Protein AF-A0A6L7A3P8-F1 (afdb_monomer)

Structure (mmCIF, N/CA/C/O backbone):
data_AF-A0A6L7A3P8-F1
#
_entry.id   AF-A0A6L7A3P8-F1
#
loop_
_atom_site.group_PDB
_atom_site.id
_atom_site.type_symbol
_atom_site.label_atom_id
_atom_site.label_alt_id
_atom_site.label_comp_id
_atom_site.label_asym_id
_atom_site.label_entity_id
_atom_site.label_seq_id
_atom_site.pdbx_PDB_ins_code
_atom_site.Cartn_x
_atom_site.Cartn_y
_atom_site.Cartn_z
_atom_site.occupancy
_atom_site.B_iso_or_equiv
_atom_site.auth_seq_id
_atom_site.auth_comp_id
_atom_site.auth_asym_id
_atom_site.auth_atom_id
_atom_site.pdbx_PDB_model_num
ATOM 1 N N . SER A 1 1 ? 17.657 10.420 -9.459 1.00 90.69 1 SER A N 1
ATOM 2 C CA . SER A 1 1 ? 16.230 10.561 -9.821 1.00 90.69 1 SER A CA 1
ATOM 3 C C . SER A 1 1 ? 15.979 9.907 -11.183 1.00 90.69 1 SER A C 1
ATOM 5 O O . SER A 1 1 ? 16.959 9.572 -11.846 1.00 90.69 1 SER A O 1
ATOM 7 N N . PRO A 1 2 ? 14.722 9.709 -11.629 1.00 91.25 2 PRO A N 1
ATOM 8 C CA . PRO A 1 2 ? 14.440 9.218 -12.983 1.00 91.25 2 PRO A CA 1
ATOM 9 C C . PRO A 1 2 ? 15.037 10.108 -14.086 1.00 91.25 2 PRO A C 1
ATOM 11 O O . PRO A 1 2 ? 15.569 9.591 -15.064 1.00 91.25 2 PRO A O 1
ATOM 14 N N . GLN A 1 3 ? 15.025 11.434 -13.891 1.00 92.50 3 GLN A N 1
ATOM 15 C CA . GLN A 1 3 ? 15.630 12.400 -14.816 1.00 92.50 3 GLN A CA 1
ATOM 16 C C . GLN A 1 3 ? 17.151 12.245 -14.903 1.00 92.50 3 GLN A C 1
ATOM 18 O O . GLN A 1 3 ? 17.694 12.280 -16.001 1.00 92.50 3 GLN A O 1
ATOM 23 N N . ASP A 1 4 ? 17.835 12.005 -13.778 1.00 92.56 4 ASP A N 1
ATOM 24 C CA . ASP A 1 4 ? 19.291 11.796 -13.788 1.00 92.56 4 ASP A CA 1
ATOM 25 C C . ASP A 1 4 ? 19.669 10.522 -14.551 1.00 92.56 4 ASP A C 1
ATOM 27 O O . ASP A 1 4 ? 20.646 10.522 -15.298 1.00 92.56 4 ASP A O 1
ATOM 31 N N . ILE A 1 5 ? 18.887 9.443 -14.392 1.00 93.81 5 ILE A N 1
ATOM 32 C CA . ILE A 1 5 ? 19.102 8.201 -15.147 1.00 93.81 5 ILE A CA 1
ATOM 33 C C . ILE A 1 5 ? 18.900 8.465 -16.634 1.00 93.81 5 ILE A C 1
ATOM 35 O O . ILE A 1 5 ? 19.762 8.086 -17.422 1.00 93.81 5 ILE A O 1
ATOM 39 N N . ALA A 1 6 ? 17.813 9.138 -17.020 1.00 94.06 6 ALA A N 1
ATOM 40 C CA . ALA A 1 6 ? 17.544 9.479 -18.414 1.00 94.06 6 ALA A CA 1
ATOM 41 C C . ALA A 1 6 ? 18.669 10.331 -19.023 1.00 94.06 6 ALA A C 1
ATOM 43 O O . ALA A 1 6 ? 19.274 9.921 -20.009 1.00 94.06 6 ALA A O 1
ATOM 44 N N . ALA A 1 7 ? 19.037 11.443 -18.381 1.00 93.44 7 ALA A N 1
ATOM 45 C CA . ALA A 1 7 ? 20.090 12.338 -18.857 1.00 93.44 7 ALA A CA 1
ATOM 46 C C . ALA A 1 7 ? 21.456 11.637 -18.967 1.00 93.44 7 ALA A C 1
ATOM 48 O O . ALA A 1 7 ? 22.136 11.752 -19.988 1.00 93.44 7 ALA A O 1
ATOM 49 N N . THR A 1 8 ? 21.843 10.860 -17.947 1.00 93.56 8 THR A N 1
ATOM 50 C CA . THR A 1 8 ? 23.084 10.064 -17.981 1.00 93.56 8 THR A CA 1
ATOM 51 C C . THR A 1 8 ? 23.045 9.049 -19.117 1.00 93.56 8 THR A C 1
ATOM 53 O O . THR A 1 8 ? 24.045 8.847 -19.809 1.00 93.56 8 THR A O 1
ATOM 56 N N . SER A 1 9 ? 21.884 8.425 -19.329 1.00 93.88 9 SER A N 1
ATOM 57 C CA . SER A 1 9 ? 21.732 7.404 -20.356 1.00 93.88 9 SER A CA 1
ATOM 58 C C . SER A 1 9 ? 21.863 7.986 -21.756 1.00 93.88 9 SER A C 1
ATOM 60 O O . SER A 1 9 ? 22.586 7.451 -22.594 1.00 93.88 9 SER A O 1
ATOM 62 N N . GLU A 1 10 ? 21.222 9.127 -21.985 1.00 94.12 10 GLU A N 1
ATOM 63 C CA . GLU A 1 10 ? 21.255 9.836 -23.259 1.00 94.12 10 GLU A CA 1
ATOM 64 C C . GLU A 1 10 ? 22.653 10.366 -23.582 1.00 94.12 10 GLU A C 1
ATOM 66 O O . GLU A 1 10 ? 23.122 10.236 -24.714 1.00 94.12 10 GLU A O 1
ATOM 71 N N . GLN A 1 11 ? 23.367 10.890 -22.582 1.00 93.38 11 GLN A N 1
ATOM 72 C CA . GLN A 1 11 ? 24.754 11.328 -22.735 1.00 93.38 11 GLN A CA 1
ATOM 73 C C . GLN A 1 11 ? 25.696 10.157 -23.063 1.00 93.38 11 GLN A C 1
ATOM 75 O O . GLN A 1 11 ? 26.607 10.287 -23.892 1.00 93.38 11 GLN A O 1
ATOM 80 N N . PHE A 1 12 ? 25.486 8.998 -22.437 1.00 93.38 12 PHE A N 1
ATOM 81 C CA . PHE A 1 12 ? 26.268 7.802 -22.734 1.00 93.38 12 PHE A CA 1
ATOM 82 C C . PHE A 1 12 ? 26.004 7.301 -24.157 1.00 93.38 12 PHE A C 1
ATOM 84 O O . PHE A 1 12 ? 26.954 6.998 -24.885 1.00 93.38 12 PHE A O 1
ATOM 91 N N . ILE A 1 13 ? 24.737 7.274 -24.587 1.00 94.00 13 ILE A N 1
ATOM 92 C CA . ILE A 1 13 ? 24.380 6.866 -25.949 1.00 94.00 13 ILE A CA 1
ATOM 93 C C . ILE A 1 13 ? 24.984 7.824 -26.983 1.00 94.00 13 ILE A C 1
ATOM 95 O O . ILE A 1 13 ? 25.559 7.374 -27.979 1.00 94.00 13 ILE A O 1
ATOM 99 N N . ALA A 1 14 ? 24.937 9.130 -26.714 1.00 93.69 14 ALA A N 1
ATOM 100 C CA . ALA A 1 14 ? 25.533 10.146 -27.573 1.00 93.69 14 ALA A CA 1
ATOM 101 C C . ALA A 1 14 ? 27.045 9.981 -27.736 1.00 93.69 14 ALA A C 1
ATOM 103 O O . ALA A 1 14 ? 27.548 10.061 -28.856 1.00 93.69 14 ALA A O 1
ATOM 104 N N . SER A 1 15 ? 27.768 9.716 -26.648 1.00 93.19 15 SER A N 1
ATOM 105 C CA . SER A 1 15 ? 29.229 9.573 -26.695 1.00 93.19 15 SER A CA 1
ATOM 106 C C . SER A 1 15 ? 29.698 8.228 -27.259 1.00 93.19 15 SER A C 1
ATOM 108 O O . SER A 1 15 ? 30.703 8.186 -27.963 1.00 93.19 15 SER A O 1
ATOM 110 N N . THR A 1 16 ? 28.971 7.138 -26.998 1.00 93.25 16 THR A N 1
ATOM 111 C CA . THR A 1 16 ? 29.392 5.781 -27.388 1.00 93.25 16 THR A CA 1
ATOM 112 C C . THR A 1 16 ? 28.938 5.421 -28.801 1.00 93.25 16 THR A C 1
ATOM 114 O O . THR A 1 16 ? 29.735 4.958 -29.617 1.00 93.25 16 THR A O 1
ATOM 117 N N . PHE A 1 17 ? 27.666 5.670 -29.123 1.00 92.88 17 PHE A N 1
ATOM 118 C CA . PHE A 1 17 ? 27.059 5.263 -30.397 1.00 92.88 17 PHE A CA 1
ATOM 119 C C . PHE A 1 17 ? 26.978 6.400 -31.418 1.00 92.88 17 PHE A C 1
ATOM 121 O O . PHE A 1 17 ? 26.509 6.177 -32.533 1.00 92.88 17 PHE A O 1
ATOM 128 N N . HIS A 1 18 ? 27.432 7.610 -31.061 1.00 92.75 18 HIS A N 1
ATOM 129 C CA . HIS A 1 18 ? 27.307 8.806 -31.904 1.00 92.75 18 HIS A CA 1
ATOM 130 C C . HIS A 1 18 ? 25.848 9.009 -32.358 1.00 92.75 18 HIS A C 1
ATOM 132 O O . HIS A 1 18 ? 25.556 9.276 -33.529 1.00 92.75 18 HIS A O 1
ATOM 138 N N . ALA A 1 19 ? 24.924 8.804 -31.416 1.00 93.81 19 ALA A N 1
ATOM 139 C CA . ALA A 1 19 ? 23.489 8.759 -31.647 1.00 93.81 19 ALA A CA 1
ATOM 140 C C . ALA A 1 19 ? 22.759 9.737 -30.731 1.00 93.81 19 ALA A C 1
ATOM 142 O O . ALA A 1 19 ? 23.094 9.887 -29.559 1.00 93.81 19 ALA A O 1
ATOM 143 N N . ARG A 1 20 ? 21.719 10.383 -31.250 1.00 94.38 20 ARG A N 1
ATOM 144 C CA . ARG A 1 20 ? 20.784 11.120 -30.399 1.00 94.38 20 ARG A CA 1
ATOM 145 C C . ARG A 1 20 ? 19.842 10.119 -29.761 1.00 94.38 20 ARG A C 1
ATOM 147 O O . ARG A 1 20 ? 19.506 9.112 -30.379 1.00 94.38 20 ARG A O 1
ATOM 154 N N . SER A 1 21 ? 19.436 10.372 -28.529 1.00 94.88 21 SER A N 1
ATOM 155 C CA . SER A 1 21 ? 18.490 9.486 -27.872 1.00 94.88 21 SER A CA 1
ATOM 156 C C . SER A 1 21 ? 17.610 10.222 -26.893 1.00 94.88 21 SER A C 1
ATOM 158 O O . SER A 1 21 ? 17.949 11.322 -26.459 1.00 94.88 21 SER A O 1
ATOM 160 N N . GLN A 1 22 ? 16.484 9.593 -26.584 1.00 95.38 22 GLN A N 1
ATOM 161 C CA . GLN A 1 22 ? 15.503 10.114 -25.655 1.00 95.38 22 GLN A CA 1
ATOM 162 C C . GLN A 1 22 ? 14.846 8.975 -24.892 1.00 95.38 22 GLN A C 1
ATOM 164 O O . GLN A 1 22 ? 14.386 7.998 -25.491 1.00 95.38 22 GLN A O 1
ATOM 169 N N . VAL A 1 23 ? 14.806 9.101 -23.569 1.00 96.06 23 VAL A N 1
ATOM 170 C CA . VAL A 1 23 ? 14.143 8.141 -22.687 1.00 96.06 23 VAL A CA 1
ATOM 171 C C . VAL A 1 23 ? 12.697 8.566 -22.444 1.00 96.06 23 VAL A C 1
ATOM 173 O O . VAL A 1 23 ? 12.414 9.698 -22.039 1.00 96.06 23 VAL A O 1
ATOM 176 N N . LEU A 1 24 ? 11.782 7.624 -22.664 1.00 95.75 24 LEU A N 1
ATOM 177 C CA . LEU A 1 24 ? 10.353 7.762 -22.408 1.00 95.75 24 LEU A CA 1
ATOM 178 C C . LEU A 1 24 ? 9.971 6.879 -21.219 1.00 95.75 24 LEU A C 1
ATOM 180 O O . LEU A 1 24 ? 10.271 5.684 -21.220 1.00 95.75 24 LEU A O 1
ATOM 184 N N . LEU A 1 25 ? 9.277 7.442 -20.234 1.00 95.62 25 LEU A N 1
ATOM 185 C CA . LEU A 1 25 ? 8.693 6.685 -19.125 1.00 95.62 25 LEU A CA 1
ATOM 186 C C . LEU A 1 25 ? 7.166 6.806 -19.141 1.00 95.62 25 LEU A C 1
ATOM 188 O O . LEU A 1 25 ? 6.653 7.845 -19.557 1.00 95.62 25 LEU A O 1
ATOM 192 N N . PRO A 1 26 ? 6.430 5.777 -18.693 1.00 95.12 26 PRO A N 1
ATOM 193 C CA . PRO A 1 26 ? 4.987 5.874 -18.527 1.00 95.12 26 PRO A CA 1
ATOM 194 C C . PRO A 1 26 ? 4.632 6.845 -17.391 1.00 95.12 26 PRO A C 1
ATOM 196 O O . PRO A 1 26 ? 5.282 6.853 -16.343 1.00 95.12 26 PRO A O 1
ATOM 199 N N . ASP A 1 27 ? 3.586 7.642 -17.596 1.00 92.31 27 ASP A N 1
ATOM 200 C CA . ASP A 1 27 ? 2.903 8.375 -16.531 1.00 92.31 27 ASP A CA 1
ATOM 201 C C . ASP A 1 27 ? 1.982 7.449 -15.709 1.00 92.31 27 ASP A C 1
ATOM 203 O O . ASP A 1 27 ? 1.903 6.240 -15.947 1.00 92.31 27 ASP A O 1
ATOM 207 N N . ASP A 1 28 ? 1.248 8.019 -14.750 1.00 88.06 28 ASP A N 1
ATOM 208 C CA . ASP A 1 28 ? 0.312 7.273 -13.896 1.00 88.06 28 ASP A CA 1
ATOM 209 C C . ASP A 1 28 ? -0.825 6.584 -14.681 1.00 88.06 28 ASP A C 1
ATOM 211 O O . ASP A 1 28 ? -1.440 5.643 -14.182 1.00 88.06 28 ASP A O 1
ATOM 215 N N . ASN A 1 29 ? -1.098 7.020 -15.917 1.00 89.88 29 ASN A N 1
ATOM 216 C CA . ASN A 1 29 ? -2.092 6.425 -16.814 1.00 89.88 29 ASN A CA 1
ATOM 217 C C . ASN A 1 29 ? -1.468 5.448 -17.827 1.00 89.88 29 ASN A C 1
ATOM 219 O O . ASN A 1 29 ? -2.168 4.952 -18.711 1.00 89.88 29 ASN A O 1
ATOM 223 N N . GLY A 1 30 ? -0.163 5.179 -17.729 1.00 87.81 30 GLY A N 1
ATOM 224 C CA . GLY A 1 30 ? 0.566 4.310 -18.648 1.00 87.81 30 GLY A CA 1
ATOM 225 C C . GLY A 1 30 ? 0.918 4.959 -19.989 1.00 87.81 30 GLY A C 1
ATOM 226 O O . GLY A 1 30 ? 1.419 4.265 -20.875 1.00 87.81 30 GLY A O 1
ATOM 227 N N . LYS A 1 31 ? 0.681 6.267 -20.156 1.00 93.12 31 LYS A N 1
ATOM 228 C CA . LYS A 1 31 ? 1.042 6.997 -21.372 1.00 93.12 31 LYS A CA 1
ATOM 229 C C . LYS A 1 31 ? 2.508 7.403 -21.306 1.00 93.12 31 LYS A C 1
ATOM 231 O O . LYS A 1 31 ? 2.949 8.018 -20.339 1.00 93.12 31 LYS A O 1
ATOM 236 N N . LEU A 1 32 ? 3.257 7.095 -22.356 1.00 94.69 32 LEU A N 1
ATOM 237 C CA . LEU A 1 32 ? 4.673 7.442 -22.439 1.00 94.69 32 LEU A CA 1
ATOM 238 C C . LEU A 1 32 ? 4.887 8.956 -22.537 1.00 94.69 32 LEU A C 1
ATOM 240 O O . LEU A 1 32 ? 4.273 9.635 -23.361 1.00 94.69 32 LEU A O 1
ATOM 244 N N . GLN A 1 33 ? 5.793 9.466 -21.706 1.00 93.31 33 GLN A N 1
ATOM 245 C CA . GLN A 1 33 ? 6.212 10.860 -21.674 1.00 93.31 33 GLN A CA 1
ATOM 246 C C . GLN A 1 33 ? 7.741 10.954 -21.706 1.00 93.31 33 GLN A C 1
ATOM 248 O O . GLN A 1 33 ? 8.428 10.170 -21.040 1.00 93.31 33 GLN A O 1
ATOM 253 N N . PRO A 1 34 ? 8.297 11.922 -22.446 1.00 91.56 34 PRO A N 1
ATOM 254 C CA . PRO A 1 34 ? 9.726 12.170 -22.432 1.00 91.56 34 PRO A CA 1
ATOM 255 C C . PRO A 1 34 ? 10.174 12.813 -21.115 1.00 91.56 34 PRO A C 1
ATOM 257 O O . PRO A 1 34 ? 9.560 13.763 -20.629 1.00 91.56 34 PRO A O 1
ATOM 260 N N . LEU A 1 35 ? 11.281 12.325 -20.550 1.00 84.62 35 LEU A N 1
ATOM 261 C CA . LEU A 1 35 ? 11.887 12.934 -19.355 1.00 84.62 35 LEU A CA 1
ATOM 262 C C . LEU A 1 35 ? 12.815 14.109 -19.678 1.00 84.62 35 LEU A C 1
ATOM 264 O O . LEU A 1 35 ? 13.019 14.996 -18.848 1.00 84.62 35 LEU A O 1
ATOM 268 N N . THR A 1 36 ? 13.376 14.114 -20.880 1.00 84.12 36 THR A N 1
ATOM 269 C CA . THR A 1 36 ? 14.263 15.146 -21.419 1.00 84.12 36 THR A CA 1
ATOM 270 C C . THR A 1 36 ? 13.729 15.591 -22.780 1.00 84.12 36 THR A C 1
ATOM 272 O O . THR A 1 36 ? 12.864 14.937 -23.356 1.00 84.12 36 THR A O 1
ATOM 275 N N . HIS A 1 37 ? 14.209 16.720 -23.301 1.00 80.38 37 HIS A N 1
ATOM 276 C CA . HIS A 1 37 ? 13.755 17.260 -24.589 1.00 80.38 37 HIS A CA 1
ATOM 277 C C . HIS A 1 37 ? 14.956 17.599 -25.492 1.00 80.38 37 HIS A C 1
ATOM 279 O O . HIS A 1 37 ? 15.250 18.780 -25.709 1.00 80.38 37 HIS A O 1
ATOM 285 N N . PRO A 1 38 ? 15.701 16.592 -25.988 1.00 75.50 38 PRO A N 1
ATOM 286 C CA . PRO A 1 38 ? 16.786 16.809 -26.937 1.00 75.50 38 PRO A CA 1
ATOM 287 C C . PRO A 1 38 ? 16.261 17.435 -28.236 1.00 75.50 38 PRO A C 1
ATOM 289 O O . PRO A 1 38 ? 15.235 17.035 -28.784 1.00 75.50 38 PRO A O 1
ATOM 292 N N . GLN A 1 39 ? 16.971 18.442 -28.751 1.00 78.12 39 GLN A N 1
ATOM 293 C CA . GLN A 1 39 ? 16.576 19.118 -29.985 1.00 78.12 39 GLN A CA 1
ATOM 294 C C . GLN A 1 39 ? 17.010 18.344 -31.235 1.00 78.12 39 GLN A C 1
ATOM 296 O O . GLN A 1 39 ? 18.090 17.753 -31.302 1.00 78.12 39 GLN A O 1
ATOM 301 N N . GLY A 1 40 ? 16.174 18.429 -32.271 1.00 80.81 40 GLY A N 1
ATOM 302 C CA . GLY A 1 40 ? 16.502 17.991 -33.624 1.00 80.81 40 GLY A CA 1
ATOM 303 C C . GLY A 1 40 ? 16.321 16.500 -33.895 1.00 80.81 40 GLY A C 1
ATOM 304 O O . GLY A 1 40 ? 16.678 16.081 -34.997 1.00 80.81 40 GLY A O 1
ATOM 305 N N . MET A 1 41 ? 15.802 15.715 -32.944 1.00 87.94 41 MET A N 1
ATOM 306 C CA . MET A 1 41 ? 15.429 14.328 -33.220 1.00 87.94 41 MET A CA 1
ATOM 307 C C . MET A 1 41 ? 14.280 14.254 -34.224 1.00 87.94 41 MET A C 1
ATOM 309 O O . MET A 1 41 ? 13.392 15.111 -34.242 1.00 87.94 41 MET A O 1
ATOM 313 N N . THR A 1 42 ? 14.307 13.222 -35.061 1.00 87.88 42 THR A N 1
ATOM 314 C CA . THR A 1 42 ? 13.187 12.916 -35.952 1.00 87.88 42 THR A CA 1
ATOM 315 C C . THR A 1 42 ? 11.955 12.569 -35.102 1.00 87.88 42 THR A C 1
ATOM 317 O O . THR A 1 42 ? 12.074 11.724 -34.212 1.00 87.88 42 THR A O 1
ATOM 320 N N . PRO A 1 43 ? 10.779 13.184 -35.345 1.00 88.69 43 PRO A N 1
ATOM 321 C CA . PRO A 1 43 ? 9.556 12.824 -34.636 1.00 88.69 43 PRO A CA 1
ATOM 322 C C . PRO A 1 43 ? 9.239 11.339 -34.816 1.00 88.69 43 PRO A C 1
ATOM 324 O O . PRO A 1 43 ? 9.329 10.820 -35.932 1.00 88.69 43 PRO A O 1
ATOM 327 N N . TRP A 1 44 ? 8.851 10.671 -33.734 1.00 89.88 44 TRP A N 1
ATOM 328 C CA . TRP A 1 44 ? 8.363 9.297 -33.781 1.00 89.88 44 TRP A CA 1
ATOM 329 C C . TRP A 1 44 ? 6.839 9.247 -33.672 1.00 89.88 44 TRP A C 1
ATOM 331 O O . TRP A 1 44 ? 6.182 10.219 -33.304 1.00 89.88 44 TRP A O 1
ATOM 341 N N . ASP A 1 45 ? 6.279 8.089 -34.009 1.00 91.88 45 ASP A N 1
ATOM 342 C CA . ASP A 1 45 ? 4.859 7.804 -33.841 1.00 91.88 45 ASP A CA 1
ATOM 343 C C . ASP A 1 45 ? 4.592 7.309 -32.411 1.00 91.88 45 ASP A C 1
ATOM 345 O O . ASP A 1 45 ? 5.067 6.240 -32.013 1.00 91.88 45 ASP A O 1
ATOM 349 N N . ASP A 1 46 ? 3.829 8.086 -31.640 1.00 92.00 46 ASP A N 1
ATOM 350 C CA . ASP A 1 46 ? 3.455 7.755 -30.262 1.00 92.00 46 ASP A CA 1
ATOM 351 C C . ASP A 1 46 ? 2.675 6.435 -30.164 1.00 92.00 46 ASP A C 1
ATOM 353 O O . ASP A 1 46 ? 2.814 5.718 -29.174 1.00 92.00 46 ASP A O 1
ATOM 357 N N . ALA A 1 47 ? 1.891 6.065 -31.183 1.00 94.12 47 ALA A N 1
ATOM 358 C CA . ALA A 1 47 ? 1.168 4.796 -31.188 1.00 94.12 47 ALA A CA 1
ATOM 359 C C . ALA A 1 47 ? 2.127 3.606 -31.320 1.00 94.12 47 ALA A C 1
ATOM 361 O O . ALA A 1 47 ? 1.914 2.561 -30.705 1.00 94.12 47 ALA A O 1
ATOM 362 N N . ILE A 1 48 ? 3.210 3.769 -32.085 1.00 95.19 48 ILE A N 1
ATOM 363 C CA . ILE A 1 48 ? 4.244 2.740 -32.244 1.00 95.19 48 ILE A CA 1
ATOM 364 C C . ILE A 1 48 ? 5.134 2.667 -31.003 1.00 95.19 48 ILE A C 1
ATOM 366 O O . ILE A 1 48 ? 5.486 1.566 -30.579 1.00 95.19 48 ILE A O 1
ATOM 370 N N . ALA A 1 49 ? 5.448 3.807 -30.382 1.00 95.69 49 ALA A N 1
ATOM 371 C CA . ALA A 1 49 ? 6.111 3.830 -29.083 1.00 95.69 49 ALA A CA 1
ATOM 372 C C . ALA A 1 49 ? 5.261 3.088 -28.037 1.00 95.69 49 ALA A C 1
ATOM 374 O O . ALA A 1 49 ? 5.735 2.132 -27.428 1.00 95.69 49 ALA A O 1
ATOM 375 N N . GLN A 1 50 ? 3.977 3.432 -27.905 1.00 96.62 50 GLN A N 1
ATOM 376 C CA . GLN A 1 50 ? 3.081 2.748 -26.972 1.00 96.62 50 GLN A CA 1
ATOM 377 C C . GLN A 1 50 ? 2.981 1.244 -27.269 1.00 96.62 50 GLN A C 1
ATOM 379 O O . GLN A 1 50 ? 3.111 0.432 -26.359 1.00 96.62 50 GLN A O 1
ATOM 384 N N . TRP A 1 51 ? 2.850 0.850 -28.541 1.00 96.12 51 TRP A N 1
ATOM 385 C CA . TRP A 1 51 ? 2.855 -0.561 -28.937 1.00 96.12 51 TRP A CA 1
ATOM 386 C C . TRP A 1 51 ? 4.147 -1.282 -28.526 1.00 96.12 51 TRP A C 1
ATOM 388 O O . TRP A 1 51 ? 4.087 -2.400 -28.014 1.00 96.12 51 TRP A O 1
ATOM 398 N N . SER A 1 52 ? 5.307 -0.650 -28.722 1.00 97.00 52 SER A N 1
ATOM 399 C CA . SER A 1 52 ? 6.613 -1.207 -28.351 1.00 97.00 52 SER A CA 1
ATOM 400 C C . SER A 1 52 ? 6.715 -1.428 -26.840 1.00 97.00 52 SER A C 1
ATOM 402 O O . SER A 1 52 ? 7.195 -2.476 -26.401 1.00 97.00 52 SER A O 1
ATOM 404 N N . PHE A 1 53 ? 6.194 -0.487 -26.049 1.00 96.88 53 PHE A N 1
ATOM 405 C CA . PHE A 1 53 ? 6.110 -0.595 -24.594 1.00 96.88 53 PHE A CA 1
ATOM 406 C C . PHE A 1 53 ? 5.176 -1.731 -24.157 1.00 96.88 53 PHE A C 1
ATOM 408 O O . PHE A 1 53 ? 5.598 -2.625 -23.420 1.00 96.88 53 PHE A O 1
ATOM 415 N N . ASP A 1 54 ? 3.950 -1.763 -24.683 1.00 95.75 54 ASP A N 1
ATOM 416 C CA . ASP A 1 54 ? 2.929 -2.752 -24.323 1.00 95.75 54 ASP A CA 1
ATOM 417 C C . ASP A 1 54 ? 3.325 -4.179 -24.734 1.00 95.75 54 ASP A C 1
ATOM 419 O O . ASP A 1 54 ? 3.074 -5.146 -24.012 1.00 95.75 54 ASP A O 1
ATOM 423 N N . LYS A 1 55 ? 3.942 -4.341 -25.913 1.00 95.50 55 LYS A N 1
ATOM 424 C CA . LYS A 1 55 ? 4.398 -5.647 -26.419 1.00 95.50 55 LYS A CA 1
ATOM 425 C C . LYS A 1 55 ? 5.780 -6.033 -25.928 1.00 95.50 55 LYS A C 1
ATOM 427 O O . LYS A 1 55 ? 6.150 -7.196 -26.068 1.00 95.50 55 LYS A O 1
ATOM 432 N N . SER A 1 56 ? 6.519 -5.097 -25.335 1.00 95.88 56 SER A N 1
ATOM 433 C CA . SER A 1 56 ? 7.911 -5.296 -24.928 1.00 95.88 56 SER A CA 1
ATOM 434 C C . SER A 1 56 ? 8.791 -5.786 -26.087 1.00 95.88 56 SER A C 1
ATOM 436 O O . SER A 1 56 ? 9.645 -6.655 -25.909 1.00 95.88 56 SER A O 1
ATOM 438 N N . LEU A 1 57 ? 8.558 -5.239 -27.283 1.00 95.69 57 LEU A N 1
ATOM 439 C CA . LEU A 1 57 ? 9.277 -5.571 -28.514 1.00 95.69 57 LEU A CA 1
ATOM 440 C C . LEU A 1 57 ? 9.896 -4.312 -29.127 1.00 95.69 57 LEU A C 1
ATOM 442 O O . LEU A 1 57 ? 9.277 -3.248 -29.061 1.00 95.69 57 LEU A O 1
ATOM 446 N N . PRO A 1 58 ? 11.092 -4.405 -29.732 1.00 96.19 58 PRO A N 1
ATOM 447 C CA . PRO A 1 58 ? 11.704 -3.273 -30.410 1.00 96.19 58 PRO A CA 1
ATOM 448 C C . PRO A 1 58 ? 10.941 -2.904 -31.689 1.00 96.19 58 PRO A C 1
ATOM 450 O O . PRO A 1 58 ? 10.309 -3.752 -32.323 1.00 96.19 58 PRO A O 1
ATOM 453 N N . ALA A 1 59 ? 11.029 -1.634 -32.074 1.00 96.50 59 ALA A N 1
ATOM 454 C CA . ALA A 1 59 ? 10.475 -1.108 -33.320 1.00 96.50 59 ALA A CA 1
ATOM 455 C C . ALA A 1 59 ? 11.469 -0.154 -33.996 1.00 96.50 59 ALA A C 1
ATOM 457 O O . ALA A 1 59 ? 12.460 0.270 -33.401 1.00 96.50 59 ALA A O 1
ATOM 458 N N . GLY A 1 60 ? 11.195 0.218 -35.240 1.00 94.75 60 GLY A N 1
ATOM 459 C CA . GLY A 1 60 ? 12.031 1.122 -36.014 1.00 94.75 60 GLY A CA 1
ATOM 460 C C . GLY A 1 60 ? 13.077 0.397 -36.856 1.00 94.75 60 GLY A C 1
ATOM 461 O O . GLY A 1 60 ? 12.929 -0.779 -37.204 1.00 94.75 60 GLY A O 1
ATOM 462 N N . ALA A 1 61 ? 14.140 1.115 -37.208 1.00 92.75 61 ALA A N 1
ATOM 463 C CA . ALA A 1 61 ? 15.181 0.632 -38.102 1.00 92.75 61 ALA A CA 1
ATOM 464 C C . ALA A 1 61 ? 15.743 -0.738 -37.686 1.00 92.75 61 ALA A C 1
ATOM 466 O O . ALA A 1 61 ? 16.114 -0.959 -36.534 1.00 92.75 61 ALA A O 1
ATOM 467 N N . GLY A 1 62 ? 15.847 -1.662 -38.643 1.00 87.38 62 GLY A N 1
ATOM 468 C CA . GLY A 1 62 ? 16.410 -2.992 -38.390 1.00 87.38 62 GLY A CA 1
ATOM 469 C C . GLY A 1 62 ? 15.488 -3.961 -37.641 1.00 87.38 62 GLY A C 1
ATOM 470 O O . GLY A 1 62 ? 15.962 -5.008 -37.212 1.00 87.38 62 GLY A O 1
ATOM 471 N N . THR A 1 63 ? 14.199 -3.638 -37.500 1.00 92.12 63 THR A N 1
ATOM 472 C CA . THR A 1 63 ? 13.177 -4.512 -36.898 1.00 92.12 63 THR A CA 1
ATOM 473 C C . THR A 1 63 ? 12.066 -4.847 -37.897 1.00 92.12 63 THR A C 1
ATOM 475 O O . THR A 1 63 ? 11.960 -4.219 -38.950 1.00 92.12 63 THR A O 1
ATOM 478 N N . ASP A 1 64 ? 11.192 -5.797 -37.554 1.00 89.81 64 ASP A N 1
ATOM 479 C CA . ASP A 1 64 ? 10.018 -6.137 -38.375 1.00 89.81 64 ASP A CA 1
ATOM 480 C C . ASP A 1 64 ? 8.885 -5.099 -38.270 1.00 89.81 64 ASP A C 1
ATOM 482 O O . ASP A 1 64 ? 7.939 -5.120 -39.058 1.00 89.81 64 ASP A O 1
ATOM 486 N N . THR A 1 65 ? 8.964 -4.175 -37.304 1.00 90.75 65 THR A N 1
ATOM 487 C CA . THR A 1 65 ? 7.916 -3.181 -37.041 1.00 90.75 65 THR A CA 1
ATOM 488 C C . THR A 1 65 ? 8.417 -1.785 -37.371 1.00 90.75 65 THR A C 1
ATOM 490 O O . THR A 1 65 ? 9.298 -1.257 -36.704 1.00 90.75 65 THR A O 1
ATOM 493 N N . LEU A 1 66 ? 7.817 -1.153 -38.381 1.00 90.50 66 LEU A N 1
ATOM 494 C CA . LEU A 1 66 ? 8.193 0.183 -38.858 1.00 90.50 66 LEU A CA 1
ATOM 495 C C . LEU A 1 66 ? 9.691 0.312 -39.258 1.00 90.50 66 LEU A C 1
ATOM 497 O O . LEU A 1 66 ? 10.359 1.247 -38.828 1.00 90.50 66 LEU A O 1
ATOM 501 N N . PRO A 1 67 ? 10.250 -0.558 -40.124 1.00 91.12 67 PRO A N 1
ATOM 502 C CA . PRO A 1 67 ? 11.682 -0.542 -40.470 1.00 91.12 67 PRO A CA 1
ATOM 503 C C . PRO A 1 67 ? 12.169 0.712 -41.215 1.00 91.12 67 PRO A C 1
ATOM 505 O O . PRO A 1 67 ? 13.373 0.926 -41.324 1.00 91.12 67 PRO A O 1
ATOM 508 N N . GLY A 1 68 ? 11.258 1.509 -41.783 1.00 89.94 68 GLY A N 1
ATOM 509 C CA . GLY A 1 68 ? 11.587 2.620 -42.687 1.00 89.94 68 GLY A CA 1
ATOM 510 C C . GLY A 1 68 ? 12.004 3.929 -42.011 1.00 89.94 68 GLY A C 1
ATOM 511 O O . GLY A 1 68 ? 12.316 4.889 -42.711 1.00 89.94 68 GLY A O 1
ATOM 512 N N . VAL A 1 69 ? 11.984 3.999 -40.680 1.00 93.75 69 VAL A N 1
ATOM 513 C CA . VAL A 1 69 ? 12.324 5.215 -39.921 1.00 93.75 69 VAL A CA 1
ATOM 514 C C . VAL A 1 69 ? 13.815 5.265 -39.572 1.00 93.75 69 VAL A C 1
ATOM 516 O O . VAL A 1 69 ? 14.444 4.217 -39.462 1.00 93.75 69 VAL A O 1
ATOM 519 N N . PRO A 1 70 ? 14.414 6.457 -39.377 1.00 92.75 70 PRO A N 1
ATOM 520 C CA . PRO A 1 70 ? 15.852 6.599 -39.124 1.00 92.75 70 PRO A CA 1
ATOM 521 C C . PRO A 1 70 ? 16.264 6.352 -37.659 1.00 92.75 70 PRO A C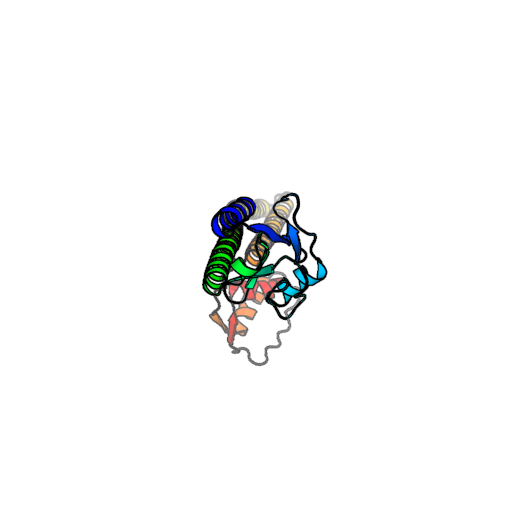 1
ATOM 523 O O . PRO A 1 70 ? 17.394 6.655 -37.286 1.00 92.75 70 PRO A O 1
ATOM 526 N N . TYR A 1 71 ? 15.369 5.820 -36.824 1.00 94.56 71 TYR A N 1
ATOM 527 C CA . TYR A 1 71 ? 15.580 5.595 -35.393 1.00 94.56 71 TYR A CA 1
ATOM 528 C C . TYR A 1 71 ? 15.160 4.177 -34.975 1.00 94.56 71 TYR A C 1
ATOM 530 O O . TYR A 1 71 ? 14.373 3.524 -35.660 1.00 94.56 71 TYR A O 1
ATOM 538 N N . GLN A 1 72 ? 15.665 3.709 -33.836 1.00 95.50 72 GLN A N 1
ATOM 539 C CA . GLN A 1 72 ? 15.225 2.493 -33.149 1.00 95.50 72 GLN A CA 1
ATOM 540 C C . GLN A 1 72 ? 14.468 2.863 -31.872 1.00 95.50 72 GLN A C 1
ATOM 542 O O . GLN A 1 72 ? 14.849 3.800 -31.177 1.00 95.50 72 GLN A O 1
ATOM 547 N N . ILE A 1 73 ? 13.415 2.120 -31.553 1.00 96.56 73 ILE A N 1
ATOM 548 C CA . ILE A 1 73 ? 12.680 2.192 -30.290 1.00 96.56 73 ILE A CA 1
ATOM 549 C C . ILE A 1 73 ? 12.975 0.900 -29.538 1.00 96.56 73 ILE A C 1
ATOM 551 O O . ILE A 1 73 ? 12.665 -0.188 -30.026 1.00 96.56 73 ILE A O 1
ATOM 555 N N . LEU A 1 74 ? 13.595 1.021 -28.367 1.00 96.62 74 LEU A N 1
ATOM 556 C CA . LEU A 1 74 ? 14.086 -0.110 -27.589 1.00 96.62 74 LEU A CA 1
ATOM 557 C C . LEU A 1 74 ? 13.412 -0.143 -26.211 1.00 96.62 74 LEU A C 1
ATOM 559 O O . LEU A 1 74 ? 13.553 0.814 -25.443 1.00 96.62 74 LEU A O 1
ATOM 563 N N . PRO A 1 75 ? 12.706 -1.234 -25.865 1.00 97.25 75 PRO A N 1
ATOM 564 C CA . PRO A 1 75 ? 12.127 -1.405 -24.541 1.00 97.25 75 PRO A CA 1
ATOM 565 C C . PRO A 1 75 ? 13.183 -1.506 -23.443 1.00 97.25 75 PRO A C 1
ATOM 567 O O . PRO A 1 75 ? 14.094 -2.331 -23.505 1.00 97.25 75 PRO A O 1
ATOM 570 N N . LEU A 1 76 ? 13.013 -0.715 -22.385 1.00 97.38 76 LEU A N 1
ATOM 571 C CA . LEU A 1 76 ? 13.780 -0.819 -21.146 1.00 97.38 76 LEU A CA 1
ATOM 572 C C . LEU A 1 76 ? 13.167 -1.922 -20.277 1.00 97.38 76 LEU A C 1
ATOM 574 O O . LEU A 1 76 ? 12.427 -1.655 -19.325 1.00 97.38 76 LEU A O 1
ATOM 578 N N . LYS A 1 77 ? 13.439 -3.174 -20.652 1.00 95.50 77 LYS A N 1
ATOM 579 C CA . LYS A 1 77 ? 12.898 -4.375 -20.006 1.00 95.50 77 LYS A CA 1
ATOM 580 C C . LYS A 1 77 ? 13.864 -4.937 -18.958 1.00 95.50 77 LYS A C 1
ATOM 582 O O . LYS A 1 77 ? 15.033 -5.166 -19.259 1.00 95.50 77 LYS A O 1
ATOM 587 N N . SER A 1 78 ? 13.353 -5.211 -17.757 1.00 95.00 78 SER A N 1
ATOM 588 C CA . SER A 1 78 ? 14.015 -6.047 -16.746 1.00 95.00 78 SER A CA 1
ATOM 589 C C . SER A 1 78 ? 13.054 -7.144 -16.283 1.00 95.00 78 SER A C 1
ATOM 591 O O . SER A 1 78 ? 11.898 -6.873 -15.947 1.00 95.00 78 SER A O 1
ATOM 593 N N . GLY A 1 79 ? 13.501 -8.402 -16.326 1.00 89.75 79 GLY A N 1
ATOM 594 C CA . GLY A 1 79 ? 12.626 -9.557 -16.110 1.00 89.75 79 GLY A CA 1
ATOM 595 C C . GLY A 1 79 ? 11.447 -9.553 -17.088 1.00 89.75 79 GLY A C 1
ATOM 596 O O . GLY A 1 79 ? 11.650 -9.443 -18.292 1.00 89.75 79 GLY A O 1
ATOM 597 N N . GLU A 1 80 ? 10.217 -9.630 -16.578 1.00 89.62 80 GLU A N 1
ATOM 598 C CA . GLU A 1 80 ? 8.982 -9.575 -17.382 1.00 89.62 80 GLU A CA 1
ATOM 599 C C . GLU A 1 80 ? 8.379 -8.168 -17.507 1.00 89.62 80 GLU A C 1
ATOM 601 O O . GLU A 1 80 ? 7.358 -7.990 -18.169 1.00 89.62 80 GLU A O 1
ATOM 606 N N . LYS A 1 81 ? 8.989 -7.152 -16.885 1.00 94.00 81 LYS A N 1
ATOM 607 C CA . LYS A 1 81 ? 8.428 -5.801 -16.819 1.00 94.00 81 LYS A CA 1
ATOM 608 C C . LYS A 1 81 ? 9.205 -4.825 -17.698 1.00 94.00 81 LYS A C 1
ATOM 610 O O . LYS A 1 81 ? 10.432 -4.756 -17.647 1.00 94.00 81 LYS A O 1
ATOM 615 N N . THR A 1 82 ? 8.469 -4.020 -18.456 1.00 96.62 82 THR A N 1
ATOM 616 C CA . THR A 1 82 ? 9.014 -2.885 -19.208 1.00 96.62 82 THR A CA 1
ATOM 617 C C . THR A 1 82 ? 8.809 -1.610 -18.401 1.00 96.62 82 THR A C 1
ATOM 619 O O . THR A 1 82 ? 7.692 -1.287 -18.001 1.00 96.62 82 THR A O 1
ATOM 622 N N . TYR A 1 83 ? 9.904 -0.906 -18.117 1.00 95.81 83 TYR A N 1
ATOM 623 C CA . TYR A 1 83 ? 9.902 0.307 -17.292 1.00 95.81 83 TYR A CA 1
ATOM 624 C C . TYR A 1 83 ? 9.777 1.582 -18.124 1.00 95.81 83 TYR A C 1
ATOM 626 O O . TYR A 1 83 ? 9.388 2.618 -17.599 1.00 95.81 83 TYR A O 1
ATOM 634 N N . GLY A 1 84 ? 10.079 1.502 -19.416 1.00 96.44 84 GLY A N 1
ATOM 635 C CA . GLY A 1 84 ? 10.012 2.612 -20.353 1.00 96.44 84 GLY A CA 1
ATOM 636 C C . GLY A 1 84 ? 10.601 2.220 -21.698 1.00 96.44 84 GLY A C 1
ATOM 637 O O . GLY A 1 84 ? 10.811 1.037 -21.972 1.00 96.44 84 GLY A O 1
ATOM 638 N N . LEU A 1 85 ? 10.904 3.216 -22.518 1.00 97.06 85 LEU A N 1
ATOM 639 C CA . LEU A 1 85 ? 11.560 3.048 -23.809 1.00 97.06 85 LEU A CA 1
ATOM 640 C C . LEU A 1 85 ? 12.763 3.975 -23.910 1.00 97.06 85 LEU A C 1
ATOM 642 O O . LEU A 1 85 ? 12.798 5.041 -23.297 1.00 97.06 85 LEU A O 1
ATOM 646 N N . VAL A 1 86 ? 13.710 3.602 -24.758 1.00 96.62 86 VAL A N 1
ATOM 647 C CA . VAL A 1 86 ? 14.703 4.529 -25.288 1.00 96.62 86 VAL A CA 1
ATOM 648 C C . VAL A 1 86 ? 14.569 4.588 -26.804 1.00 96.62 86 VAL A C 1
ATOM 650 O O . VAL A 1 86 ? 14.581 3.562 -27.484 1.00 96.62 86 VAL A O 1
ATOM 653 N N . VAL A 1 87 ? 14.410 5.797 -27.331 1.00 95.94 87 VAL A N 1
ATOM 654 C CA . VAL A 1 87 ? 14.461 6.068 -28.768 1.00 95.94 87 VAL A CA 1
ATOM 655 C C . VAL A 1 87 ? 15.894 6.444 -29.112 1.00 95.94 87 VAL A C 1
ATOM 657 O O . VAL A 1 87 ? 16.463 7.310 -28.456 1.00 95.94 87 VAL A O 1
ATOM 660 N N . VAL A 1 88 ? 16.489 5.799 -30.112 1.00 95.88 88 VAL A N 1
ATOM 661 C CA . VAL A 1 88 ? 17.883 5.997 -30.528 1.00 95.88 88 VAL A CA 1
ATOM 662 C C . VAL A 1 88 ? 17.926 6.321 -32.015 1.00 95.88 88 VAL A C 1
ATOM 664 O O . VAL A 1 88 ? 17.582 5.494 -32.853 1.00 95.88 88 VAL A O 1
ATOM 667 N N . GLU A 1 89 ? 18.380 7.520 -32.353 1.00 95.31 89 GLU A N 1
ATOM 668 C CA . GLU A 1 89 ? 18.565 7.998 -33.720 1.00 95.31 89 GLU A CA 1
ATOM 669 C C . GLU A 1 89 ? 20.071 8.137 -34.014 1.00 95.31 89 GLU A C 1
ATOM 671 O O . GLU A 1 89 ? 20.693 9.143 -33.642 1.00 95.31 89 GLU A O 1
ATOM 676 N N . PRO A 1 90 ? 20.703 7.123 -34.634 1.00 93.75 90 PRO A N 1
ATOM 677 C CA . PRO A 1 90 ? 22.134 7.149 -34.910 1.00 93.75 90 PRO A CA 1
ATOM 678 C C . PRO A 1 90 ? 22.487 8.120 -36.034 1.00 93.75 90 PRO A C 1
ATOM 680 O O . PRO A 1 90 ? 21.784 8.211 -37.038 1.00 93.75 90 PRO A O 1
ATOM 683 N N . GLY A 1 91 ? 23.658 8.759 -35.937 1.00 91.31 91 GLY A N 1
ATOM 684 C CA . GLY A 1 91 ? 24.216 9.514 -37.065 1.00 91.31 91 GLY A CA 1
ATOM 685 C C . GLY A 1 91 ? 24.563 8.627 -38.272 1.00 91.31 91 GLY A C 1
ATOM 686 O O . GLY A 1 91 ? 24.571 9.097 -39.408 1.00 91.31 91 GLY A O 1
ATOM 687 N N . ASN A 1 92 ? 24.822 7.333 -38.045 1.00 92.81 92 ASN A N 1
ATOM 688 C CA . ASN A 1 92 ? 25.054 6.341 -39.093 1.00 92.81 92 ASN A CA 1
ATOM 689 C C . ASN A 1 92 ? 24.365 5.012 -38.759 1.00 92.81 92 ASN A C 1
ATOM 691 O O . ASN A 1 92 ? 24.879 4.199 -37.989 1.00 92.81 92 ASN A O 1
ATOM 695 N N . LEU A 1 93 ? 23.221 4.765 -39.401 1.00 90.56 93 LEU A N 1
ATOM 696 C CA . LEU A 1 93 ? 22.430 3.557 -39.178 1.00 90.56 93 LEU A CA 1
ATOM 697 C C . LEU A 1 93 ? 23.229 2.272 -39.443 1.00 90.56 93 LEU A C 1
ATOM 699 O O . LEU A 1 93 ? 23.173 1.342 -38.650 1.00 90.56 93 LEU A O 1
ATOM 703 N N . ARG A 1 94 ? 24.032 2.219 -40.515 1.00 91.12 94 ARG A N 1
ATOM 704 C CA . ARG A 1 94 ? 24.802 1.008 -40.858 1.00 91.12 94 ARG A CA 1
ATOM 705 C C . ARG A 1 94 ? 25.807 0.635 -39.774 1.00 91.12 94 ARG A C 1
ATOM 707 O O . ARG A 1 94 ? 26.048 -0.547 -39.567 1.00 91.12 94 ARG A O 1
ATOM 714 N N . GLN A 1 95 ? 26.385 1.632 -39.104 1.00 91.81 95 GLN A N 1
ATOM 715 C CA . GLN A 1 95 ? 27.315 1.413 -38.001 1.00 91.81 95 GLN A CA 1
ATOM 716 C C . GLN A 1 95 ? 26.591 0.882 -36.762 1.00 91.81 95 GLN A C 1
ATOM 718 O O . GLN A 1 95 ? 27.074 -0.068 -36.152 1.00 91.81 95 GLN A O 1
ATOM 723 N N . LEU A 1 96 ? 25.423 1.442 -36.426 1.00 91.19 96 LEU A N 1
ATOM 724 C CA . LEU A 1 96 ? 24.617 0.954 -35.305 1.00 91.19 96 LEU A CA 1
ATOM 725 C C . LEU A 1 96 ? 24.146 -0.491 -35.531 1.00 91.19 96 LEU A C 1
ATOM 727 O O . LEU A 1 96 ? 24.089 -1.262 -34.581 1.00 91.19 96 LEU A O 1
ATOM 731 N N . MET A 1 97 ? 23.870 -0.883 -36.780 1.00 92.75 97 MET A N 1
ATOM 732 C CA . MET A 1 97 ? 23.438 -2.244 -37.135 1.00 92.75 97 MET A CA 1
ATOM 733 C C . MET A 1 97 ? 24.555 -3.301 -37.096 1.00 92.75 97 MET A C 1
ATOM 735 O O . MET A 1 97 ? 24.286 -4.479 -37.334 1.00 92.75 97 MET A O 1
ATOM 739 N N . ILE A 1 98 ? 25.807 -2.927 -36.809 1.00 94.94 98 ILE A N 1
ATOM 740 C CA . ILE A 1 98 ? 26.885 -3.906 -36.619 1.00 94.94 98 ILE A CA 1
ATOM 741 C C . ILE A 1 98 ? 26.546 -4.772 -35.390 1.00 94.94 98 ILE A C 1
ATOM 743 O O . ILE A 1 98 ? 26.214 -4.210 -34.346 1.00 94.94 98 ILE A O 1
ATOM 747 N N . PRO A 1 99 ? 26.678 -6.115 -35.454 1.00 94.50 99 PRO A N 1
ATOM 748 C CA . PRO A 1 99 ? 26.269 -7.003 -34.359 1.00 94.50 99 PRO A CA 1
ATOM 749 C C . PRO A 1 99 ? 26.870 -6.649 -32.994 1.00 94.50 99 PRO A C 1
ATOM 751 O O . PRO A 1 99 ? 26.203 -6.748 -31.970 1.00 94.50 99 PRO A O 1
ATOM 754 N N . GLU A 1 100 ? 28.122 -6.196 -32.972 1.00 94.88 100 GLU A N 1
ATOM 755 C CA . GLU A 1 100 ? 28.797 -5.791 -31.739 1.00 94.88 100 GLU A CA 1
ATOM 756 C C . GLU A 1 100 ? 28.234 -4.490 -31.150 1.00 94.88 100 GLU A C 1
ATOM 758 O O . GLU A 1 100 ? 28.108 -4.373 -29.933 1.00 94.88 100 GLU A O 1
ATOM 763 N N . GLN A 1 101 ? 27.816 -3.546 -32.001 1.00 94.12 101 GLN A N 1
ATOM 764 C CA . GLN A 1 101 ? 27.144 -2.318 -31.566 1.00 94.12 101 GLN A CA 1
ATOM 765 C C . GLN A 1 101 ? 25.733 -2.613 -31.053 1.00 94.12 101 GLN A C 1
ATOM 767 O O . GLN A 1 101 ? 25.370 -2.117 -29.992 1.00 94.12 101 GLN A O 1
ATOM 772 N N . GLN A 1 102 ? 24.973 -3.473 -31.740 1.00 93.44 102 GLN A N 1
ATOM 773 C CA . GLN A 1 102 ? 23.657 -3.920 -31.266 1.00 93.44 102 GLN A CA 1
ATOM 774 C C . GLN A 1 102 ? 23.763 -4.626 -29.911 1.00 93.44 102 GLN A C 1
ATOM 776 O O . GLN A 1 102 ? 23.058 -4.260 -28.980 1.00 93.44 102 GLN A O 1
ATOM 781 N N . ARG A 1 103 ? 24.714 -5.554 -29.744 1.00 94.19 103 ARG A N 1
ATOM 782 C CA . ARG A 1 103 ? 24.918 -6.253 -28.466 1.00 94.19 103 ARG A CA 1
ATOM 783 C C . ARG A 1 103 ? 25.314 -5.304 -27.332 1.00 94.19 103 ARG A C 1
ATOM 785 O O . ARG A 1 103 ? 24.876 -5.479 -26.191 1.00 94.19 103 ARG A O 1
ATOM 792 N N . LEU A 1 104 ? 26.152 -4.307 -27.623 1.00 94.44 104 LEU A N 1
ATOM 793 C CA . LEU A 1 104 ? 26.514 -3.277 -26.649 1.00 94.44 104 LEU A CA 1
ATOM 794 C C . LEU A 1 104 ? 25.296 -2.422 -26.274 1.00 94.44 104 LEU A C 1
ATOM 796 O O . LEU A 1 104 ? 25.088 -2.149 -25.093 1.00 94.44 104 LEU A O 1
ATOM 800 N N . LEU A 1 105 ? 24.482 -2.039 -27.260 1.00 94.19 105 LEU A N 1
ATOM 801 C CA . LEU A 1 105 ? 23.265 -1.260 -27.058 1.00 94.19 105 LEU A CA 1
ATOM 802 C C . LEU A 1 105 ? 22.230 -2.037 -26.238 1.00 94.19 105 LEU A C 1
ATOM 804 O O . LEU A 1 105 ? 21.726 -1.506 -25.259 1.00 94.19 105 LEU A O 1
ATOM 808 N N . GLU A 1 106 ? 21.993 -3.311 -26.548 1.00 92.88 106 GLU A N 1
ATOM 809 C CA . GLU A 1 106 ? 21.132 -4.208 -25.764 1.00 92.88 106 GLU A CA 1
ATOM 810 C C . GLU A 1 106 ? 21.596 -4.317 -24.307 1.00 92.88 106 GLU A C 1
ATOM 812 O O . GLU A 1 106 ? 20.797 -4.186 -23.376 1.00 92.88 106 GLU A O 1
ATOM 817 N N . THR A 1 107 ? 22.903 -4.509 -24.095 1.00 94.38 107 THR A N 1
ATOM 818 C CA . THR A 1 107 ? 23.488 -4.566 -22.747 1.00 94.38 107 THR A CA 1
ATOM 819 C C . THR A 1 107 ? 23.248 -3.258 -21.999 1.00 94.38 107 THR A C 1
ATOM 821 O O . THR A 1 107 ? 22.903 -3.259 -20.818 1.00 94.38 107 THR A O 1
ATOM 824 N N . PHE A 1 108 ? 23.402 -2.131 -22.690 1.00 94.06 108 PHE A N 1
ATOM 825 C CA . PHE A 1 108 ? 23.177 -0.815 -22.121 1.00 94.06 108 PHE A CA 1
ATOM 826 C C . PHE A 1 108 ? 21.704 -0.581 -21.758 1.00 94.06 108 PHE A C 1
ATOM 828 O O . PHE A 1 108 ? 21.404 -0.205 -20.626 1.00 94.06 108 PHE A O 1
ATOM 835 N N . THR A 1 109 ? 20.779 -0.878 -22.671 1.00 94.94 109 THR A N 1
ATOM 836 C CA . THR A 1 109 ? 19.327 -0.820 -22.453 1.00 94.94 109 THR A CA 1
ATOM 837 C C . THR A 1 109 ? 18.916 -1.649 -21.231 1.00 94.94 109 THR A C 1
ATOM 839 O O . THR A 1 109 ? 18.129 -1.175 -20.411 1.00 94.94 109 THR A O 1
ATOM 842 N N . LEU A 1 110 ? 19.510 -2.834 -21.037 1.00 95.69 110 LEU A N 1
ATOM 843 C CA . LEU A 1 110 ? 19.288 -3.659 -19.845 1.00 95.69 110 LEU A CA 1
ATOM 844 C C . LEU A 1 110 ? 19.801 -2.994 -18.554 1.00 95.69 110 LEU A C 1
ATOM 846 O O . LEU A 1 110 ? 19.130 -3.044 -17.524 1.00 95.69 110 LEU A O 1
ATOM 850 N N . LEU A 1 111 ? 20.974 -2.353 -18.574 1.00 95.56 111 LEU A N 1
ATOM 851 C CA . LEU A 1 111 ? 21.496 -1.625 -17.407 1.00 95.56 111 LEU A CA 1
ATOM 852 C C . LEU A 1 111 ? 20.595 -0.449 -17.016 1.00 95.56 111 LEU A C 1
ATOM 854 O O . LEU A 1 111 ? 20.324 -0.252 -15.830 1.00 95.56 111 LEU A O 1
ATOM 858 N N . VAL A 1 112 ? 20.098 0.297 -18.003 1.00 96.06 112 VAL A N 1
ATOM 859 C CA . VAL A 1 112 ? 19.156 1.400 -17.783 1.00 96.06 112 VAL A CA 1
ATOM 860 C C . VAL A 1 112 ? 17.832 0.875 -17.218 1.00 96.06 112 VAL A C 1
ATOM 862 O O . VAL A 1 112 ? 17.322 1.427 -16.242 1.00 96.06 112 VAL A O 1
ATOM 865 N N . ALA A 1 113 ? 17.312 -0.235 -17.753 1.00 96.88 113 ALA A N 1
ATOM 866 C CA . ALA A 1 113 ? 16.114 -0.889 -17.229 1.00 96.88 113 ALA A CA 1
ATOM 867 C C . ALA A 1 113 ? 16.278 -1.313 -15.759 1.00 96.88 113 ALA A C 1
ATOM 869 O O . ALA A 1 113 ? 15.433 -0.987 -14.928 1.00 96.88 113 ALA A O 1
ATOM 870 N N . ASN A 1 114 ? 17.402 -1.951 -15.413 1.00 96.75 114 ASN A N 1
ATOM 871 C CA . ASN A 1 114 ? 17.727 -2.334 -14.035 1.00 96.75 114 ASN A CA 1
ATOM 872 C C . ASN A 1 114 ? 17.821 -1.123 -13.092 1.00 96.75 114 ASN A C 1
ATOM 874 O O . ASN A 1 114 ? 17.484 -1.214 -11.910 1.00 96.75 114 ASN A O 1
ATOM 878 N N . ALA A 1 115 ? 18.303 0.020 -13.584 1.00 96.06 115 ALA A N 1
ATOM 879 C CA . ALA A 1 115 ? 18.383 1.239 -12.790 1.00 96.06 115 ALA A CA 1
ATOM 880 C C . ALA A 1 115 ? 16.983 1.805 -12.483 1.00 96.06 115 ALA A C 1
ATOM 882 O O . ALA A 1 115 ? 16.715 2.184 -11.339 1.00 96.06 115 ALA A O 1
ATOM 883 N N . PHE A 1 116 ? 16.070 1.800 -13.462 1.00 95.62 116 PHE A N 1
ATOM 884 C CA . PHE A 1 116 ? 14.670 2.174 -13.240 1.00 95.62 116 PHE A CA 1
ATOM 885 C C . PHE A 1 116 ? 13.939 1.192 -12.325 1.00 95.62 116 PHE A C 1
ATOM 887 O O . PHE A 1 116 ? 13.233 1.629 -11.418 1.00 95.62 116 PHE A O 1
ATOM 894 N N . GLU A 1 117 ? 14.169 -0.110 -12.489 1.00 95.75 117 GLU A N 1
ATOM 895 C CA . GLU A 1 117 ? 13.644 -1.133 -11.586 1.00 95.75 117 GLU A CA 1
ATOM 896 C C . GLU A 1 117 ? 14.033 -0.860 -10.136 1.00 95.75 117 GLU A C 1
ATOM 898 O O . GLU A 1 117 ? 13.160 -0.789 -9.270 1.00 95.75 117 GLU A O 1
ATOM 903 N N . ARG A 1 118 ? 15.327 -0.644 -9.874 1.00 95.44 118 ARG A N 1
ATOM 904 C CA . ARG A 1 118 ? 15.819 -0.337 -8.525 1.00 95.44 118 ARG A CA 1
ATOM 905 C C . ARG A 1 118 ? 15.156 0.910 -7.952 1.00 95.44 118 ARG A C 1
ATOM 907 O O . ARG A 1 118 ? 14.735 0.877 -6.802 1.00 95.44 118 ARG A O 1
ATOM 914 N N . LEU A 1 119 ? 15.012 1.979 -8.741 1.00 94.06 119 LEU A N 1
ATOM 915 C CA . LEU A 1 119 ? 14.310 3.182 -8.284 1.00 94.06 119 LEU A CA 1
ATOM 916 C C . LEU A 1 119 ? 12.854 2.896 -7.903 1.00 94.06 119 LEU A C 1
ATOM 918 O O . LEU A 1 119 ? 12.401 3.359 -6.857 1.00 94.06 119 LEU A O 1
ATOM 922 N N . THR A 1 120 ? 12.121 2.144 -8.729 1.00 91.75 120 THR A N 1
ATOM 923 C CA . THR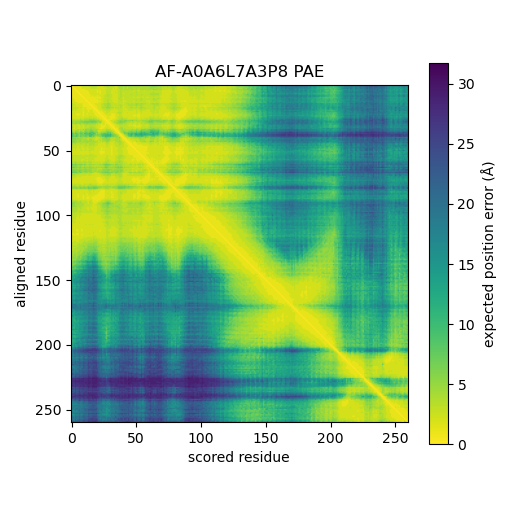 A 1 120 ? 10.725 1.789 -8.441 1.00 91.75 120 THR A CA 1
ATOM 924 C C . THR A 1 120 ? 10.614 0.923 -7.189 1.00 91.75 120 THR A C 1
ATOM 926 O O . THR A 1 120 ? 9.766 1.190 -6.339 1.00 91.75 120 THR A O 1
ATOM 929 N N . LEU A 1 121 ? 11.478 -0.087 -7.051 1.00 92.62 121 LEU A N 1
ATOM 930 C CA . LEU A 1 121 ? 11.477 -0.985 -5.897 1.00 92.62 121 LEU A CA 1
ATOM 931 C C . LEU A 1 121 ? 11.784 -0.225 -4.607 1.00 92.62 121 LEU A C 1
ATOM 933 O O . LEU A 1 121 ? 10.980 -0.275 -3.681 1.00 92.62 121 LEU A O 1
ATOM 937 N N . THR A 1 122 ? 12.858 0.566 -4.573 1.00 94.06 122 THR A N 1
ATOM 938 C CA . THR A 1 122 ? 13.218 1.358 -3.388 1.00 94.06 122 THR A CA 1
ATOM 939 C C . THR A 1 122 ? 12.119 2.348 -2.997 1.00 94.06 122 THR A C 1
ATOM 941 O O . THR A 1 122 ? 11.826 2.500 -1.813 1.00 94.06 122 THR A O 1
ATOM 944 N N . ALA A 1 123 ? 11.458 2.993 -3.965 1.00 91.44 123 ALA A N 1
ATOM 945 C CA . ALA A 1 123 ? 10.331 3.879 -3.672 1.00 91.44 123 ALA A CA 1
ATOM 946 C C . ALA A 1 123 ? 9.140 3.120 -3.058 1.00 91.44 123 ALA A C 1
ATOM 948 O O . ALA A 1 123 ? 8.526 3.604 -2.107 1.00 91.44 123 ALA A O 1
ATOM 949 N N . SER A 1 124 ? 8.833 1.923 -3.568 1.00 91.31 124 SER A N 1
ATOM 950 C CA . SER A 1 124 ? 7.756 1.085 -3.030 1.00 91.31 124 SER A CA 1
ATOM 951 C C . SER A 1 124 ? 8.062 0.558 -1.623 1.00 91.31 124 SER A C 1
ATOM 953 O O . SER A 1 124 ? 7.183 0.567 -0.762 1.00 91.31 124 SER A O 1
ATOM 955 N N . GLU A 1 125 ? 9.314 0.172 -1.357 1.00 94.69 125 GLU A N 1
ATOM 956 C CA . GLU A 1 125 ? 9.773 -0.270 -0.036 1.00 94.69 125 GLU A CA 1
ATOM 957 C C . GLU A 1 125 ? 9.684 0.860 0.990 1.00 94.69 125 GLU A C 1
ATOM 959 O O . GLU A 1 125 ? 9.192 0.652 2.098 1.00 94.69 125 GLU A O 1
ATOM 964 N N . GLU A 1 126 ? 10.101 2.072 0.615 1.00 94.19 126 GLU A N 1
ATOM 965 C CA . GLU A 1 126 ? 10.002 3.253 1.471 1.00 94.19 126 GLU A CA 1
ATOM 966 C C . GLU A 1 126 ? 8.542 3.569 1.818 1.00 94.19 126 GLU A C 1
ATOM 968 O O . GLU A 1 126 ? 8.206 3.752 2.988 1.00 94.19 126 GLU A O 1
ATOM 973 N N . GLN A 1 127 ? 7.647 3.561 0.826 1.00 92.75 127 GLN A N 1
ATOM 974 C CA . GLN A 1 127 ? 6.216 3.781 1.051 1.00 92.75 127 GLN A CA 1
ATOM 975 C C . GLN A 1 127 ? 5.602 2.711 1.958 1.00 92.75 127 GLN A C 1
ATOM 977 O O . GLN A 1 127 ? 4.852 3.044 2.879 1.00 92.75 127 GLN A O 1
ATOM 982 N N . ALA A 1 128 ? 5.937 1.438 1.734 1.00 91.94 128 ALA A N 1
ATOM 983 C CA . ALA A 1 128 ? 5.480 0.338 2.574 1.00 91.94 128 ALA A CA 1
ATOM 984 C C . ALA A 1 128 ? 5.996 0.479 4.015 1.00 91.94 128 ALA A C 1
ATOM 986 O O . ALA A 1 128 ? 5.228 0.298 4.965 1.00 91.94 128 ALA A O 1
ATOM 987 N N . ARG A 1 129 ? 7.264 0.876 4.193 1.00 92.12 129 ARG A N 1
ATOM 988 C CA . ARG A 1 129 ? 7.854 1.129 5.512 1.00 92.12 129 ARG A CA 1
ATOM 989 C C . ARG A 1 129 ? 7.139 2.270 6.229 1.00 92.12 129 ARG A C 1
ATOM 991 O O . ARG A 1 129 ? 6.687 2.080 7.354 1.00 92.12 129 ARG A O 1
ATOM 998 N N . MET A 1 130 ? 6.944 3.410 5.564 1.00 93.12 130 MET A N 1
ATOM 999 C CA . MET A 1 130 ? 6.222 4.556 6.130 1.00 93.12 130 MET A CA 1
ATOM 1000 C C . MET A 1 130 ? 4.775 4.207 6.503 1.00 93.12 130 MET A C 1
ATOM 1002 O O . MET A 1 130 ? 4.270 4.661 7.530 1.00 93.12 130 MET A O 1
ATOM 1006 N N . ALA A 1 131 ? 4.086 3.409 5.683 1.00 87.56 131 ALA A N 1
ATOM 1007 C CA . ALA A 1 131 ? 2.735 2.946 5.987 1.00 87.56 131 ALA A CA 1
ATOM 1008 C C . ALA A 1 131 ? 2.713 2.036 7.228 1.00 87.56 131 ALA A C 1
ATOM 1010 O O . ALA A 1 131 ? 1.876 2.224 8.112 1.00 87.56 131 ALA A O 1
ATOM 1011 N N . SER A 1 132 ? 3.667 1.106 7.329 1.00 87.50 132 SER A N 1
ATOM 1012 C CA . SER A 1 132 ? 3.821 0.228 8.492 1.00 87.50 132 SER A CA 1
ATOM 1013 C C . SER A 1 132 ? 4.138 1.012 9.769 1.00 87.50 132 SER A C 1
ATOM 1015 O O . SER A 1 132 ? 3.524 0.768 10.804 1.00 87.50 132 SER A O 1
ATOM 1017 N N . GLU A 1 133 ? 5.060 1.976 9.713 1.00 89.56 133 GLU A N 1
ATOM 1018 C CA . GLU A 1 133 ? 5.402 2.840 10.852 1.00 89.56 133 GLU A CA 1
ATOM 1019 C C . GLU A 1 133 ? 4.184 3.639 11.338 1.00 89.56 133 GLU A C 1
ATOM 1021 O O . GLU A 1 133 ? 3.922 3.713 12.540 1.00 89.56 133 GLU A O 1
ATOM 1026 N N . ARG A 1 134 ? 3.384 4.186 10.411 1.00 87.38 134 ARG A N 1
ATOM 1027 C CA . ARG A 1 134 ? 2.139 4.893 10.752 1.00 87.38 134 ARG A CA 1
ATOM 1028 C C . ARG A 1 134 ? 1.148 3.991 11.477 1.00 87.38 134 ARG A C 1
ATOM 1030 O O . ARG A 1 134 ? 0.575 4.425 12.476 1.00 87.38 134 ARG A O 1
ATOM 1037 N N . GLU A 1 135 ? 0.956 2.758 11.013 1.00 84.94 135 GLU A N 1
ATOM 1038 C CA . GLU A 1 135 ? 0.067 1.820 11.703 1.00 84.94 135 GLU A CA 1
ATOM 1039 C C . GLU A 1 135 ? 0.617 1.377 13.064 1.00 84.94 135 GLU A C 1
ATOM 1041 O O . GLU A 1 135 ? -0.134 1.274 14.032 1.00 84.94 135 GLU A O 1
ATOM 1046 N N . GLN A 1 136 ? 1.930 1.187 13.206 1.00 83.25 136 GLN A N 1
ATOM 1047 C CA . GLN A 1 136 ? 2.531 0.884 14.510 1.00 83.25 136 GLN A CA 1
ATOM 1048 C C . GLN A 1 136 ? 2.310 2.018 15.520 1.00 83.25 136 GLN A C 1
ATOM 1050 O O . GLN A 1 136 ? 1.890 1.760 16.649 1.00 83.25 136 GLN A O 1
ATOM 1055 N N . ILE A 1 137 ? 2.526 3.274 15.111 1.00 86.25 137 ILE A N 1
ATOM 1056 C CA . ILE A 1 137 ? 2.280 4.451 15.958 1.00 86.25 137 ILE A CA 1
ATOM 1057 C C . ILE A 1 137 ? 0.797 4.548 16.320 1.00 86.25 137 ILE A C 1
ATOM 1059 O O . ILE A 1 137 ? 0.457 4.749 17.487 1.00 86.25 137 ILE A O 1
ATOM 1063 N N . ARG A 1 138 ? -0.099 4.369 15.343 1.00 84.06 138 ARG A N 1
ATOM 1064 C CA . ARG A 1 138 ? -1.549 4.380 15.570 1.00 84.06 138 ARG A CA 1
ATOM 1065 C C . ARG A 1 138 ? -1.960 3.322 16.596 1.00 84.06 138 ARG A C 1
ATOM 1067 O O . ARG A 1 138 ? -2.670 3.642 17.547 1.00 84.06 138 ARG A O 1
ATOM 1074 N N . ASN A 1 139 ? -1.474 2.093 16.440 1.00 80.56 139 ASN A N 1
ATOM 1075 C CA . ASN A 1 139 ? -1.725 0.988 17.362 1.00 80.56 139 ASN A CA 1
ATOM 1076 C C . ASN A 1 139 ? -1.218 1.281 18.780 1.00 80.56 139 ASN A C 1
ATOM 1078 O O . ASN A 1 139 ? -1.952 1.079 19.751 1.00 80.56 139 ASN A O 1
ATOM 1082 N N . ALA A 1 140 ? 0.005 1.800 18.910 1.00 82.50 140 ALA A N 1
ATOM 1083 C CA . ALA A 1 140 ? 0.585 2.160 20.201 1.00 82.50 140 ALA A CA 1
ATOM 1084 C C . ALA A 1 140 ? -0.219 3.268 20.906 1.00 82.50 140 ALA A C 1
ATOM 1086 O O . ALA A 1 140 ? -0.504 3.156 22.099 1.00 82.50 140 ALA A O 1
ATOM 1087 N N . LEU A 1 141 ? -0.648 4.298 20.168 1.00 85.88 141 LEU A N 1
ATOM 1088 C CA . LEU A 1 141 ? -1.481 5.381 20.702 1.00 85.88 141 LEU A CA 1
ATOM 1089 C C . LEU A 1 141 ? -2.841 4.871 21.189 1.00 85.88 141 LEU A C 1
ATOM 1091 O O . LEU A 1 141 ? -3.267 5.219 22.289 1.00 85.88 141 LEU A O 1
ATOM 1095 N N . LEU A 1 142 ? -3.512 4.014 20.414 1.00 84.75 142 LEU A N 1
ATOM 1096 C CA . LEU A 1 142 ? -4.790 3.418 20.817 1.00 84.75 142 LEU A CA 1
ATOM 1097 C C . LEU A 1 142 ? -4.649 2.534 22.064 1.00 84.75 142 LEU A C 1
ATOM 1099 O O . LEU A 1 142 ? -5.527 2.535 22.931 1.00 84.75 142 LEU A O 1
ATOM 1103 N N . ALA A 1 143 ? -3.542 1.797 22.180 1.00 79.75 143 ALA A N 1
ATOM 1104 C CA . ALA A 1 143 ? -3.256 0.991 23.359 1.00 79.75 143 ALA A CA 1
ATOM 1105 C C . ALA A 1 143 ? -3.023 1.856 24.610 1.00 79.75 143 ALA A C 1
ATOM 1107 O O . ALA A 1 143 ? -3.614 1.567 25.653 1.00 79.75 143 ALA A O 1
ATOM 1108 N N . ALA A 1 144 ? -2.230 2.927 24.493 1.00 83.88 144 ALA A N 1
ATOM 1109 C CA . ALA A 1 144 ? -1.962 3.864 25.585 1.00 83.88 144 ALA A CA 1
ATOM 1110 C C . ALA A 1 144 ? -3.244 4.571 26.054 1.00 83.88 144 ALA A C 1
ATOM 1112 O O . ALA A 1 144 ? -3.590 4.500 27.231 1.00 83.88 144 ALA A O 1
ATOM 1113 N N . LEU A 1 145 ? -4.025 5.136 25.123 1.00 86.69 145 LEU A N 1
ATOM 1114 C CA . LEU A 1 145 ? -5.305 5.782 25.438 1.00 86.69 145 LEU A CA 1
ATOM 1115 C C . LEU A 1 145 ? -6.280 4.829 26.136 1.00 86.69 145 LEU A C 1
ATOM 1117 O O . LEU A 1 145 ? -7.006 5.229 27.041 1.00 86.69 145 LEU A O 1
ATOM 1121 N N . SER A 1 146 ? -6.289 3.554 25.745 1.00 82.94 146 SER A N 1
ATOM 1122 C CA . SER A 1 146 ? -7.144 2.551 26.375 1.00 82.94 146 SER A CA 1
ATOM 1123 C C . SER A 1 146 ? -6.800 2.302 27.840 1.00 82.94 146 SER A C 1
ATOM 1125 O O . SER A 1 146 ? -7.708 2.177 28.664 1.00 82.94 146 SER A O 1
ATOM 1127 N N . HIS A 1 147 ? -5.514 2.256 28.176 1.00 85.06 147 HIS A N 1
ATOM 1128 C CA . HIS A 1 147 ? -5.065 2.123 29.557 1.00 85.06 147 HIS A CA 1
ATOM 1129 C C . HIS A 1 147 ? -5.337 3.403 30.367 1.00 85.06 147 HIS A C 1
ATOM 1131 O O . HIS A 1 147 ? -5.901 3.347 31.466 1.00 85.06 147 HIS A O 1
ATOM 1137 N N . ASP A 1 148 ? -5.003 4.556 29.790 1.00 89.38 148 ASP A N 1
ATOM 1138 C CA . ASP A 1 148 ? -5.067 5.852 30.467 1.00 89.38 148 ASP A CA 1
ATOM 1139 C C . ASP A 1 148 ? -6.500 6.336 30.695 1.00 89.38 148 ASP A C 1
ATOM 1141 O O . ASP A 1 148 ? -6.744 7.071 31.647 1.00 89.38 148 ASP A O 1
ATOM 1145 N N . LEU A 1 149 ? -7.468 5.888 29.886 1.00 89.69 149 LEU A N 1
ATOM 1146 C CA . LEU A 1 149 ? -8.894 6.134 30.125 1.00 89.69 149 LEU A CA 1
ATOM 1147 C C . LEU A 1 149 ? -9.511 5.142 31.116 1.00 89.69 149 LEU A C 1
ATOM 1149 O O . LEU A 1 149 ? -10.398 5.519 31.882 1.00 89.69 149 LEU A O 1
ATOM 1153 N N . ARG A 1 150 ? -9.048 3.886 31.147 1.00 85.44 150 ARG A N 1
ATOM 1154 C CA . ARG A 1 150 ? -9.590 2.867 32.060 1.00 85.44 150 ARG A CA 1
ATOM 1155 C C . ARG A 1 150 ? -9.340 3.234 33.519 1.00 85.44 150 ARG A C 1
ATOM 1157 O O . ARG A 1 150 ? -10.252 3.135 34.330 1.00 85.44 150 ARG A O 1
ATOM 1164 N N . THR A 1 151 ? -8.135 3.694 33.844 1.00 88.69 151 THR A N 1
ATOM 1165 C CA . THR A 1 151 ? -7.747 4.053 35.219 1.00 88.69 151 THR A CA 1
ATOM 1166 C C . THR A 1 151 ? -8.680 5.095 35.867 1.00 88.69 151 THR A C 1
ATOM 1168 O O . THR A 1 151 ? -9.262 4.787 36.909 1.00 88.69 151 THR A O 1
ATOM 1171 N N . PRO A 1 152 ? -8.899 6.294 35.28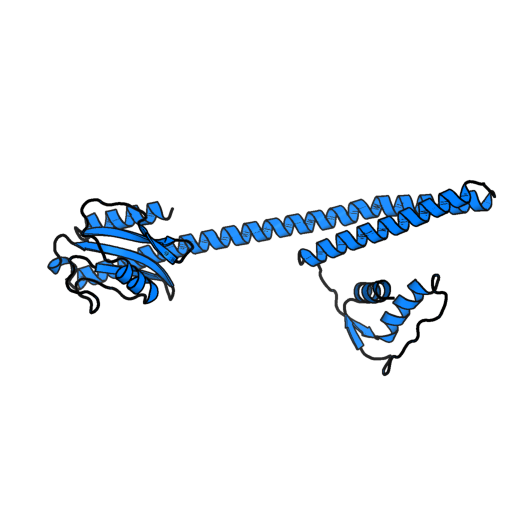7 1.00 92.81 152 PRO A N 1
ATOM 1172 C CA . PRO A 1 152 ? -9.790 7.294 35.874 1.00 92.81 152 PRO A CA 1
ATOM 1173 C C . PRO A 1 152 ? -11.259 6.859 35.864 1.00 92.81 152 PRO A C 1
ATOM 1175 O O . PRO A 1 152 ? -11.977 7.177 36.807 1.00 92.81 152 PRO A O 1
ATOM 1178 N N . LEU A 1 153 ? -11.714 6.103 34.858 1.00 92.25 153 LEU A N 1
ATOM 1179 C CA . LEU A 1 153 ? -13.084 5.579 34.826 1.00 92.25 153 LEU A CA 1
ATOM 1180 C C . LEU A 1 153 ? -13.342 4.562 35.942 1.00 92.25 153 LEU A C 1
ATOM 1182 O O . LEU A 1 153 ? -14.400 4.611 36.564 1.00 92.25 153 LEU A O 1
ATOM 1186 N N . THR A 1 154 ? -12.372 3.695 36.248 1.00 90.06 154 THR A N 1
ATOM 1187 C CA . THR A 1 154 ? -12.452 2.772 37.390 1.00 90.06 154 THR A CA 1
ATOM 1188 C C . THR A 1 154 ? -12.542 3.536 38.711 1.00 90.06 154 THR A C 1
ATOM 1190 O O . THR A 1 154 ? -13.364 3.194 39.559 1.00 90.06 154 THR A O 1
ATOM 1193 N N . VAL A 1 155 ? -11.746 4.601 38.880 1.00 95.31 155 VAL A N 1
ATOM 1194 C CA . VAL A 1 155 ? -11.800 5.454 40.081 1.00 95.31 155 VAL A CA 1
ATOM 1195 C C . VAL A 1 155 ? -13.149 6.164 40.193 1.00 95.31 155 VAL A C 1
ATOM 1197 O O . VAL A 1 155 ? -13.768 6.112 41.252 1.00 95.31 155 VAL A O 1
ATOM 1200 N N . LEU A 1 156 ? -13.634 6.784 39.112 1.00 93.69 156 LEU A N 1
ATOM 1201 C CA . LEU A 1 156 ? -14.937 7.456 39.084 1.00 93.69 156 LEU A CA 1
ATOM 1202 C C . LEU A 1 156 ? -16.083 6.489 39.377 1.00 93.69 156 LEU A C 1
ATOM 1204 O O . LEU A 1 156 ? -17.010 6.847 40.097 1.00 93.69 156 LEU A O 1
ATOM 1208 N N . PHE A 1 157 ? -16.016 5.271 38.840 1.00 93.06 157 PHE A N 1
ATOM 1209 C CA . PHE A 1 157 ? -17.021 4.249 39.094 1.00 93.06 157 PHE A CA 1
ATOM 1210 C C . PHE A 1 157 ? -17.035 3.855 40.572 1.00 93.06 157 PHE A C 1
ATOM 1212 O O . PHE A 1 157 ? -18.089 3.926 41.199 1.00 93.06 157 PHE A O 1
ATOM 1219 N N . GLY A 1 158 ? -15.869 3.541 41.149 1.00 92.44 158 GLY A N 1
ATOM 1220 C CA . GLY A 1 158 ? -15.759 3.186 42.565 1.00 92.44 158 GLY A CA 1
ATOM 1221 C C . GLY A 1 158 ? -16.198 4.317 43.499 1.00 92.44 158 GLY A C 1
ATOM 1222 O O . GLY A 1 158 ? -16.928 4.081 44.455 1.00 92.44 158 GLY A O 1
ATOM 1223 N N . GLN A 1 159 ? -15.825 5.565 43.198 1.00 95.44 159 GLN A N 1
ATOM 1224 C CA . GLN A 1 159 ? -16.273 6.729 43.970 1.00 95.44 159 GLN A CA 1
ATOM 1225 C C . GLN A 1 159 ? -17.785 6.942 43.864 1.00 95.44 159 GLN A C 1
ATOM 1227 O O . GLN A 1 159 ? -18.433 7.183 44.879 1.00 95.44 159 GLN A O 1
ATOM 1232 N N . ALA A 1 160 ? -18.361 6.833 42.665 1.00 94.00 160 ALA A N 1
ATOM 1233 C CA . ALA A 1 160 ? -19.803 6.956 42.475 1.00 94.00 160 ALA A CA 1
ATOM 1234 C C . ALA A 1 160 ? -20.572 5.822 43.170 1.00 94.00 160 ALA A C 1
ATOM 1236 O O . ALA A 1 160 ? -21.662 6.052 43.688 1.00 94.00 160 ALA A O 1
ATOM 1237 N N . GLU A 1 161 ? -20.012 4.613 43.209 1.00 93.69 161 GLU A N 1
ATOM 1238 C CA . GLU A 1 161 ? -20.583 3.462 43.908 1.00 93.69 161 GLU A CA 1
ATOM 1239 C C . GLU A 1 161 ? -20.582 3.654 45.429 1.00 93.69 161 GLU A C 1
ATOM 1241 O O . GLU A 1 161 ? -21.645 3.543 46.040 1.00 93.69 161 GLU A O 1
ATOM 1246 N N . ILE A 1 162 ? -19.446 4.050 46.018 1.00 94.94 162 ILE A N 1
ATOM 1247 C CA . ILE A 1 162 ? -19.343 4.395 47.448 1.00 94.94 162 ILE A CA 1
ATOM 1248 C C . ILE A 1 162 ? -20.347 5.497 47.800 1.00 94.94 162 ILE A C 1
ATOM 1250 O O . ILE A 1 162 ? -21.164 5.332 48.699 1.00 94.94 162 ILE A O 1
ATOM 1254 N N . LEU A 1 163 ? -20.359 6.588 47.029 1.00 95.00 163 LEU A N 1
ATOM 1255 C CA . LEU A 1 163 ? -21.230 7.739 47.272 1.00 95.00 163 LEU A CA 1
ATOM 1256 C C . LEU A 1 163 ? -22.718 7.364 47.144 1.00 95.00 163 LEU A C 1
ATOM 1258 O O . LEU A 1 163 ? -23.553 7.858 47.900 1.00 95.00 163 LEU A O 1
ATOM 1262 N N . THR A 1 164 ? -23.061 6.453 46.227 1.00 93.50 164 THR A N 1
ATOM 1263 C CA . THR A 1 164 ? -24.427 5.921 46.098 1.00 93.50 164 THR A CA 1
ATOM 1264 C C . THR A 1 164 ? -24.838 5.118 47.334 1.00 93.50 164 THR A C 1
ATOM 1266 O O . THR A 1 164 ? -25.950 5.307 47.827 1.00 93.50 164 THR A O 1
ATOM 1269 N N . LEU A 1 165 ? -23.964 4.238 47.835 1.00 93.88 165 LEU A N 1
ATOM 1270 C CA . LEU A 1 165 ? -24.234 3.399 49.007 1.00 93.88 165 LEU A CA 1
ATOM 1271 C C . LEU A 1 165 ? -24.337 4.231 50.292 1.00 93.88 165 LEU A C 1
ATOM 1273 O O . LEU A 1 165 ? -25.310 4.077 51.033 1.00 93.88 165 LEU A O 1
ATOM 1277 N N . ASP A 1 166 ? -23.393 5.147 50.514 1.00 95.19 166 ASP A N 1
ATOM 1278 C CA . ASP A 1 166 ? -23.346 6.000 51.705 1.00 95.19 166 ASP A CA 1
ATOM 1279 C C . ASP A 1 166 ? -24.602 6.878 51.793 1.00 95.19 166 ASP A C 1
ATOM 1281 O O . ASP A 1 166 ? -25.350 6.803 52.771 1.00 95.19 166 ASP A O 1
ATOM 1285 N N . LEU A 1 167 ? -24.929 7.619 50.726 1.00 95.19 167 LEU A N 1
ATOM 1286 C CA . LEU A 1 167 ? -26.108 8.492 50.711 1.00 95.19 167 LEU A CA 1
ATOM 1287 C C . LEU A 1 167 ? -27.430 7.726 50.832 1.00 95.19 167 LEU A C 1
ATOM 1289 O O . LEU A 1 167 ? -28.382 8.242 51.423 1.00 95.19 167 LEU A O 1
ATOM 1293 N N . ALA A 1 168 ? -27.517 6.519 50.264 1.00 92.56 168 ALA A N 1
ATOM 1294 C CA . ALA A 1 168 ? -28.698 5.675 50.413 1.00 92.56 168 ALA A CA 1
ATOM 1295 C C . ALA A 1 168 ? -28.857 5.189 51.861 1.00 92.56 168 ALA A C 1
ATOM 1297 O O . ALA A 1 168 ? -29.975 5.191 52.379 1.00 92.56 168 ALA A O 1
ATOM 1298 N N . SER A 1 169 ? -27.753 4.827 52.522 1.00 94.31 169 SER A N 1
ATOM 1299 C CA . SER A 1 169 ? -27.753 4.389 53.923 1.00 94.31 169 SER A CA 1
ATOM 1300 C C . SER A 1 169 ? -28.185 5.497 54.893 1.00 94.31 169 SER A C 1
ATOM 1302 O O . SER A 1 169 ? -28.878 5.228 55.872 1.00 94.31 169 SER A O 1
ATOM 1304 N N . GLU A 1 170 ? -27.857 6.751 54.575 1.00 94.69 170 GLU A N 1
ATOM 1305 C CA . GLU A 1 170 ? -28.207 7.937 55.365 1.00 94.69 170 GLU A CA 1
ATOM 1306 C C . GLU A 1 170 ? -29.629 8.462 55.090 1.00 94.69 170 GLU A C 1
ATOM 1308 O O . GLU A 1 170 ? -30.085 9.400 55.746 1.00 94.69 170 GLU A O 1
ATOM 1313 N N . GLY A 1 171 ? -30.344 7.898 54.108 1.00 93.12 171 GLY A N 1
ATOM 1314 C CA . GLY A 1 171 ? -31.648 8.410 53.674 1.00 93.12 171 GLY A CA 1
ATOM 1315 C C . GLY A 1 171 ? -31.568 9.793 53.013 1.00 93.12 171 GLY A C 1
ATOM 1316 O O . GLY A 1 171 ? -32.537 10.555 53.038 1.00 93.12 171 GLY A O 1
ATOM 1317 N N . SER A 1 172 ? -30.414 10.137 52.436 1.00 95.12 172 SER A N 1
ATOM 1318 C CA . SER A 1 172 ? -30.176 11.444 51.830 1.00 95.12 172 SER A CA 1
ATOM 1319 C C . SER A 1 172 ? -31.042 11.659 50.579 1.00 95.12 172 SER A C 1
ATOM 1321 O O . SER A 1 172 ? -31.141 10.766 49.730 1.00 95.12 172 SER A O 1
ATOM 1323 N N . PRO A 1 173 ? -31.608 12.866 50.367 1.00 92.56 173 PRO A N 1
ATOM 1324 C CA . PRO A 1 173 ? -32.338 13.189 49.136 1.00 92.56 173 PRO A CA 1
ATOM 1325 C C . PRO A 1 173 ? -31.453 13.117 47.877 1.00 92.56 173 PRO A C 1
ATOM 1327 O O . PRO A 1 173 ? -31.970 13.001 46.765 1.00 92.56 173 PRO A O 1
ATOM 1330 N N . HIS A 1 174 ? -30.127 13.152 48.041 1.00 93.75 174 HIS A N 1
ATOM 1331 C CA .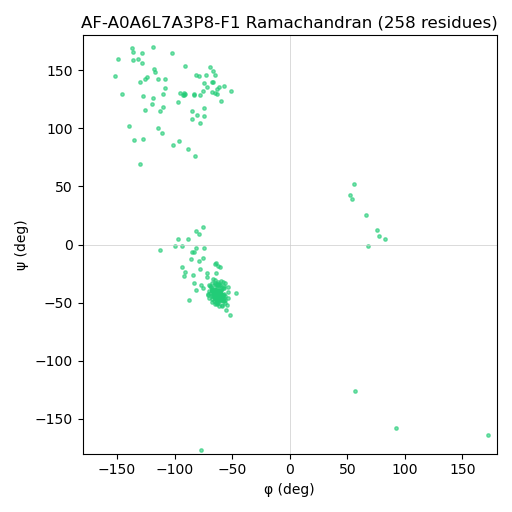 HIS A 1 174 ? -29.151 13.103 46.954 1.00 93.75 174 HIS A CA 1
ATOM 1332 C C . HIS A 1 174 ? -28.807 11.675 46.492 1.00 93.75 174 HIS A C 1
ATOM 1334 O O . HIS A 1 174 ? -28.147 11.517 45.465 1.00 93.75 174 HIS A O 1
ATOM 1340 N N . ALA A 1 175 ? -29.289 10.627 47.174 1.00 91.75 175 ALA A N 1
ATOM 1341 C CA . ALA A 1 175 ? -28.998 9.233 46.814 1.00 91.75 175 ALA A CA 1
ATOM 1342 C C . ALA A 1 175 ? -29.401 8.889 45.365 1.00 91.75 175 ALA A C 1
ATOM 1344 O O . ALA A 1 175 ? -28.690 8.171 44.661 1.00 91.75 175 ALA A O 1
ATOM 1345 N N . ARG A 1 176 ? -30.514 9.461 44.877 1.00 91.75 176 ARG A N 1
ATOM 1346 C CA . ARG A 1 176 ? -30.952 9.287 43.482 1.00 91.75 176 ARG A CA 1
ATOM 1347 C C . ARG A 1 176 ? -29.949 9.879 42.489 1.00 91.75 176 ARG A C 1
ATOM 1349 O O . ARG A 1 176 ? -29.612 9.221 41.513 1.00 91.75 176 ARG A O 1
ATOM 1356 N N . GLN A 1 177 ? -29.444 11.079 42.767 1.00 94.00 177 GLN A N 1
ATOM 1357 C CA . GLN A 1 177 ? -28.477 11.769 41.907 1.00 94.00 177 GLN A CA 1
ATOM 1358 C C . GLN A 1 177 ? -27.144 11.010 41.854 1.00 94.00 177 GLN A C 1
ATOM 1360 O O . GLN A 1 177 ? -26.560 10.867 40.784 1.00 94.00 177 GLN A O 1
ATOM 1365 N N . ALA A 1 178 ? -26.685 10.462 42.984 1.00 93.31 178 ALA A N 1
ATOM 1366 C CA . ALA A 1 178 ? -25.494 9.613 43.024 1.00 93.31 178 ALA A CA 1
ATOM 1367 C C . ALA A 1 178 ? -25.660 8.339 42.178 1.00 93.31 178 ALA A C 1
ATOM 1369 O O . ALA A 1 178 ? -24.774 8.001 41.391 1.00 93.31 178 ALA A O 1
ATOM 1370 N N . SER A 1 179 ? -26.828 7.693 42.259 1.00 90.94 179 SER A N 1
ATOM 1371 C CA . SER A 1 179 ? -27.153 6.526 41.429 1.00 90.94 179 SER A CA 1
ATOM 1372 C C . SER A 1 179 ? -27.179 6.862 39.930 1.00 90.94 179 SER A C 1
ATOM 1374 O O . SER A 1 179 ? -26.634 6.113 39.116 1.00 90.94 179 SER A O 1
ATOM 1376 N N . GLU A 1 180 ? -27.737 8.018 39.555 1.00 92.19 180 GLU A N 1
ATOM 1377 C CA . GLU A 1 180 ? -27.711 8.520 38.174 1.00 92.19 180 GLU A CA 1
ATOM 1378 C C . GLU A 1 180 ? -26.271 8.759 37.687 1.00 92.19 180 GLU A C 1
ATOM 1380 O O . GLU A 1 180 ? -25.910 8.304 36.600 1.00 92.19 180 GLU A O 1
ATOM 1385 N N . ILE A 1 181 ? -25.412 9.386 38.502 1.00 93.38 181 ILE A N 1
ATOM 1386 C CA . ILE A 1 181 ? -23.983 9.574 38.190 1.00 93.38 181 ILE A CA 1
ATOM 1387 C C . ILE A 1 181 ? -23.295 8.222 37.977 1.00 93.38 181 ILE A C 1
ATOM 1389 O O . ILE A 1 181 ? -22.610 8.037 36.969 1.00 93.38 181 ILE A O 1
ATOM 1393 N N . ARG A 1 182 ? -23.507 7.255 38.878 1.00 92.88 182 ARG A N 1
ATOM 1394 C CA . ARG A 1 182 ? -22.950 5.899 38.760 1.00 92.88 182 ARG A CA 1
ATOM 1395 C C . ARG A 1 182 ? -23.356 5.246 37.434 1.00 92.88 182 ARG A C 1
ATOM 1397 O O . ARG A 1 182 ? -22.506 4.687 36.738 1.00 92.88 182 ARG A O 1
ATOM 1404 N N . GLN A 1 183 ? -24.625 5.372 37.040 1.00 88.25 183 GLN A N 1
ATOM 1405 C CA . GLN A 1 183 ? -25.114 4.849 35.762 1.00 88.25 183 GLN A CA 1
ATOM 1406 C C . GLN A 1 183 ? -24.494 5.571 34.555 1.00 88.25 183 GLN A C 1
ATOM 1408 O O . GLN A 1 183 ? -24.142 4.929 33.562 1.00 88.25 183 GLN A O 1
ATOM 1413 N N . HIS A 1 184 ? -24.308 6.890 34.628 1.00 90.69 184 HIS A N 1
ATOM 1414 C CA . HIS A 1 184 ? -23.624 7.651 33.583 1.00 90.69 184 HIS A CA 1
ATOM 1415 C C . HIS A 1 184 ? -22.152 7.249 33.431 1.00 90.69 184 HIS A C 1
ATOM 1417 O O . HIS A 1 184 ? -21.679 7.117 32.299 1.00 90.69 184 HIS A O 1
ATOM 1423 N N . VAL A 1 185 ? -21.439 6.993 34.533 1.00 92.38 185 VAL A N 1
ATOM 1424 C CA . VAL A 1 185 ? -20.055 6.492 34.495 1.00 92.38 185 VAL A CA 1
ATOM 1425 C C . VAL A 1 185 ? -20.001 5.107 33.847 1.00 92.38 185 VAL A C 1
ATOM 1427 O O . VAL A 1 185 ? -19.187 4.897 32.951 1.00 92.38 185 VAL A O 1
ATOM 1430 N N . LEU A 1 186 ? -20.908 4.189 34.205 1.00 88.62 186 LEU A N 1
ATOM 1431 C CA . LEU A 1 186 ? -21.013 2.871 33.559 1.00 88.62 186 LEU A CA 1
ATOM 1432 C C . LEU A 1 186 ? -21.241 2.978 32.047 1.00 88.62 186 LEU A C 1
ATOM 1434 O O . LEU A 1 186 ? -20.528 2.354 31.256 1.00 88.62 186 LEU A O 1
ATOM 1438 N N . ASN A 1 187 ? -22.202 3.807 31.634 1.00 85.50 187 ASN A N 1
ATOM 1439 C CA . ASN A 1 187 ? -22.507 4.021 30.221 1.00 85.50 187 ASN A CA 1
ATOM 1440 C C . ASN A 1 187 ? -21.300 4.598 29.467 1.00 85.50 187 ASN A C 1
ATOM 1442 O O . ASN A 1 187 ? -20.986 4.146 28.366 1.00 85.50 187 ASN A O 1
ATOM 1446 N N . THR A 1 188 ? -20.598 5.556 30.076 1.00 89.25 188 THR A N 1
ATOM 1447 C CA . THR A 1 188 ? -19.397 6.179 29.501 1.00 89.25 188 THR A CA 1
ATOM 1448 C C . THR A 1 188 ? -18.268 5.164 29.355 1.00 89.25 188 THR A C 1
ATOM 1450 O O . THR A 1 188 ? -17.672 5.068 28.285 1.00 89.25 188 THR A O 1
ATOM 1453 N N . THR A 1 189 ? -18.028 4.339 30.375 1.00 87.88 189 THR A N 1
ATOM 1454 C CA . THR A 1 189 ? -17.039 3.254 30.325 1.00 87.88 189 THR A CA 1
ATOM 1455 C C . THR A 1 189 ? -17.328 2.280 29.190 1.00 87.88 189 THR A C 1
ATOM 1457 O O . THR A 1 189 ? -16.422 1.927 28.434 1.00 87.88 189 THR A O 1
ATOM 1460 N N . ARG A 1 190 ? -18.595 1.894 29.000 1.00 84.50 190 ARG A N 1
ATOM 1461 C CA . ARG A 1 190 ? -19.000 1.023 27.890 1.00 84.50 190 ARG A CA 1
ATOM 1462 C C . ARG A 1 190 ? -18.745 1.669 26.525 1.00 84.50 190 ARG A C 1
ATOM 1464 O O . ARG A 1 190 ? -18.209 1.009 25.638 1.00 84.50 190 ARG A O 1
ATOM 1471 N N . LEU A 1 191 ? -19.092 2.948 26.356 1.00 85.62 191 LEU A N 1
ATOM 1472 C CA . LEU A 1 191 ? -18.855 3.689 25.110 1.00 85.62 191 LEU A CA 1
ATOM 1473 C C . LEU A 1 191 ? -17.362 3.805 24.789 1.00 85.62 191 LEU A C 1
ATOM 1475 O O . LEU A 1 191 ? -16.961 3.542 23.657 1.00 85.62 191 LEU A O 1
ATOM 1479 N N . VAL A 1 192 ? -16.543 4.150 25.784 1.00 87.56 192 VAL A N 1
ATOM 1480 C CA . VAL A 1 192 ? -15.087 4.271 25.640 1.00 87.56 192 VAL A CA 1
ATOM 1481 C C . VAL A 1 192 ? -14.467 2.928 25.267 1.00 87.56 192 VAL A C 1
ATOM 1483 O O . VAL A 1 192 ? -13.713 2.862 24.298 1.00 87.56 192 VAL A O 1
ATOM 1486 N N . ASN A 1 193 ? -14.828 1.848 25.965 1.00 83.12 193 ASN A N 1
ATOM 1487 C CA . ASN A 1 193 ? -14.335 0.512 25.636 1.00 83.12 193 ASN A CA 1
ATOM 1488 C C . ASN A 1 193 ? -14.727 0.110 24.208 1.00 83.12 193 ASN A C 1
ATOM 1490 O O . ASN A 1 193 ? -13.865 -0.298 23.441 1.00 83.12 193 ASN A O 1
ATOM 1494 N N . ASN A 1 194 ? -15.989 0.297 23.810 1.00 81.56 194 ASN A N 1
ATOM 1495 C CA . ASN A 1 194 ? -16.440 -0.043 22.458 1.00 81.56 194 ASN A CA 1
ATOM 1496 C C . ASN A 1 194 ? -15.719 0.769 21.369 1.00 81.56 194 ASN A C 1
ATOM 1498 O O . ASN A 1 194 ? -15.349 0.211 20.338 1.00 81.56 194 ASN A O 1
ATOM 1502 N N . LEU A 1 195 ? -15.490 2.067 21.593 1.00 84.19 195 LEU A N 1
ATOM 1503 C CA . LEU A 1 195 ? -14.745 2.919 20.664 1.00 84.19 195 LEU A CA 1
ATOM 1504 C C . LEU A 1 195 ? -13.297 2.431 20.500 1.00 84.19 195 LEU A C 1
ATOM 1506 O O . LEU A 1 195 ? -12.804 2.311 19.379 1.00 84.19 195 LEU A O 1
ATOM 1510 N N . LEU A 1 196 ? -12.622 2.139 21.613 1.00 82.56 196 LEU A N 1
ATOM 1511 C CA . LEU A 1 196 ? -11.232 1.686 21.618 1.00 82.56 196 LEU A CA 1
ATOM 1512 C C . LEU A 1 196 ? -11.079 0.292 21.009 1.00 82.56 196 LEU A C 1
ATOM 1514 O O . LEU A 1 196 ? -10.130 0.056 20.264 1.00 82.56 196 LEU A O 1
ATOM 1518 N N . ASP A 1 197 ? -12.014 -0.614 21.285 1.00 79.62 197 ASP A N 1
ATOM 1519 C CA . ASP A 1 197 ? -12.020 -1.948 20.691 1.00 79.62 197 ASP A CA 1
ATOM 1520 C C . ASP A 1 197 ? -12.252 -1.871 19.183 1.00 79.62 197 ASP A C 1
ATOM 1522 O O . ASP A 1 197 ? -11.516 -2.494 18.421 1.00 79.62 197 ASP A O 1
ATOM 1526 N N . MET A 1 198 ? -13.189 -1.031 18.728 1.00 79.44 198 MET A N 1
ATOM 1527 C CA . MET A 1 198 ? -13.404 -0.801 17.298 1.00 79.44 198 MET A CA 1
ATOM 1528 C C . MET A 1 198 ? -12.153 -0.227 16.626 1.00 79.44 198 MET A C 1
ATOM 1530 O O . MET A 1 198 ? -11.771 -0.661 15.538 1.00 79.44 198 MET A O 1
ATOM 1534 N N . ALA A 1 199 ? -11.479 0.714 17.288 1.00 77.50 199 ALA A N 1
ATOM 1535 C CA . ALA A 1 199 ? -10.243 1.291 16.784 1.00 77.50 199 ALA A CA 1
ATOM 1536 C C . ALA A 1 199 ? -9.116 0.244 16.676 1.00 77.50 199 ALA A C 1
ATOM 1538 O O . ALA A 1 199 ? -8.403 0.244 15.676 1.00 77.50 199 ALA A O 1
ATOM 1539 N N . ARG A 1 200 ? -8.998 -0.678 17.647 1.00 76.06 200 ARG A N 1
ATOM 1540 C CA . ARG A 1 200 ? -8.038 -1.801 17.619 1.00 76.06 200 ARG A CA 1
ATOM 1541 C C . ARG A 1 200 ? -8.354 -2.834 16.534 1.00 76.06 200 ARG A C 1
ATOM 1543 O O . ARG A 1 200 ? -7.437 -3.383 15.930 1.00 76.06 200 ARG A O 1
ATOM 1550 N N . ILE A 1 201 ? -9.636 -3.114 16.287 1.00 78.50 201 ILE A N 1
ATOM 1551 C CA . ILE A 1 201 ? -10.073 -4.022 15.214 1.00 78.50 201 ILE A CA 1
ATOM 1552 C C . ILE A 1 201 ? -9.703 -3.434 13.847 1.00 78.50 201 ILE A C 1
ATOM 1554 O O . ILE A 1 201 ? -9.148 -4.136 13.005 1.00 78.50 201 ILE A O 1
ATOM 1558 N N . GLN A 1 202 ? -9.966 -2.141 13.631 1.00 72.44 202 GLN A N 1
ATOM 1559 C CA . GLN A 1 202 ? -9.674 -1.473 12.358 1.00 72.44 202 GLN A CA 1
ATOM 1560 C C . GLN A 1 202 ? -8.181 -1.402 12.024 1.00 72.44 202 GLN A C 1
ATOM 1562 O O . GLN A 1 202 ? -7.829 -1.404 10.848 1.00 72.44 202 GLN A O 1
ATOM 1567 N N . SER A 1 203 ? -7.309 -1.328 13.028 1.00 69.69 203 SER A N 1
ATOM 1568 C CA . SER A 1 203 ? -5.857 -1.242 12.844 1.00 69.69 203 SER A CA 1
ATOM 1569 C C . SER A 1 203 ? -5.162 -2.608 12.753 1.00 69.69 203 SER A C 1
ATOM 1571 O O . SER A 1 203 ? -3.933 -2.680 12.723 1.00 69.69 203 SER A O 1
ATOM 1573 N N . GLY A 1 204 ? -5.924 -3.711 12.748 1.00 66.88 204 GLY A N 1
ATOM 1574 C CA . GLY A 1 204 ? -5.39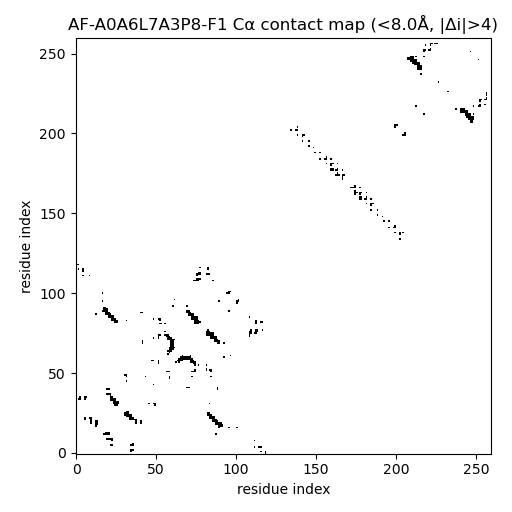3 -5.076 12.664 1.00 66.88 204 GLY A CA 1
ATOM 1575 C C . GLY A 1 204 ? -4.611 -5.537 13.901 1.00 66.88 204 GLY A C 1
ATOM 1576 O O . GLY A 1 204 ? -4.189 -6.688 13.954 1.00 66.88 204 GLY A O 1
ATOM 1577 N N . GLY A 1 205 ? -4.459 -4.687 14.924 1.00 63.91 205 GLY A N 1
ATOM 1578 C CA . GLY A 1 205 ? -3.762 -4.983 16.183 1.00 63.91 205 GLY A CA 1
ATOM 1579 C C . GLY A 1 205 ? -4.554 -5.879 17.141 1.00 63.91 205 GLY A C 1
ATOM 1580 O O . GLY A 1 205 ? -4.257 -5.944 18.335 1.00 63.91 205 GLY A O 1
ATOM 1581 N N . PHE A 1 206 ? -5.595 -6.536 16.639 1.00 69.50 206 PHE A N 1
ATOM 1582 C CA . PHE A 1 206 ? -6.521 -7.327 17.421 1.00 69.50 206 PHE A CA 1
ATOM 1583 C C . PHE A 1 206 ? -6.115 -8.811 17.385 1.00 69.50 206 PHE A C 1
ATOM 1585 O O . PHE A 1 206 ? -6.540 -9.576 16.519 1.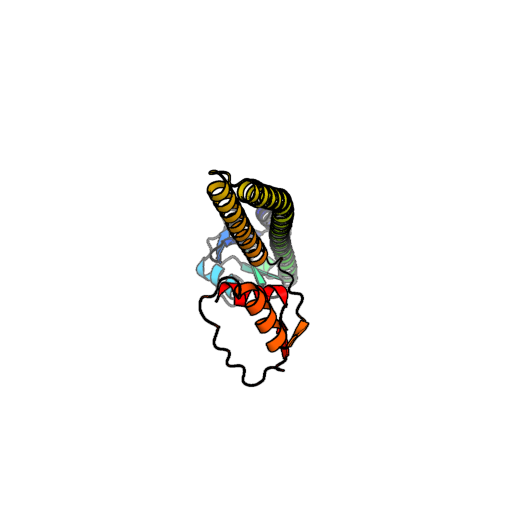00 69.50 206 PHE A O 1
ATOM 1592 N N . ASN A 1 207 ? -5.261 -9.223 18.326 1.00 70.69 207 ASN A N 1
ATOM 1593 C CA . ASN A 1 207 ? -4.826 -10.616 18.453 1.00 70.69 207 ASN A CA 1
ATOM 1594 C C . ASN A 1 207 ? -5.909 -11.457 19.135 1.00 70.69 207 ASN A C 1
ATOM 1596 O O . ASN A 1 207 ? -6.075 -11.387 20.350 1.00 70.69 207 ASN A O 1
ATOM 1600 N N . LEU A 1 208 ? -6.621 -12.266 18.351 1.00 81.62 208 LEU A N 1
ATOM 1601 C CA . LEU A 1 208 ? -7.590 -13.233 18.864 1.00 81.62 208 LEU A CA 1
ATOM 1602 C C . LEU A 1 208 ? -6.857 -14.425 19.480 1.00 81.62 208 LEU A C 1
ATOM 1604 O O . LEU A 1 208 ? -6.179 -15.174 18.768 1.00 81.62 208 LEU A O 1
ATOM 1608 N N . LYS A 1 209 ? -7.038 -14.649 20.780 1.00 85.19 209 LYS A N 1
ATOM 1609 C CA . LYS A 1 209 ? -6.593 -15.870 21.447 1.00 85.19 209 LYS A CA 1
ATOM 1610 C C . LYS A 1 209 ? -7.712 -16.903 21.343 1.00 85.19 209 LYS A C 1
ATOM 1612 O O . LYS A 1 209 ? -8.518 -17.064 22.251 1.00 85.19 209 LYS A O 1
ATOM 1617 N N . LYS A 1 210 ? -7.775 -17.578 20.195 1.00 90.94 210 LYS A N 1
ATOM 1618 C CA . LYS A 1 210 ? -8.794 -18.604 19.955 1.00 90.94 210 LYS A CA 1
ATOM 1619 C C . LYS A 1 210 ? -8.465 -19.879 20.721 1.00 90.94 210 LYS A C 1
ATOM 1621 O O . LYS A 1 210 ? -7.345 -20.379 20.643 1.00 90.94 210 LYS A O 1
ATOM 1626 N N . GLU A 1 211 ? -9.461 -20.406 21.409 1.00 92.56 211 GLU A N 1
ATOM 1627 C CA . GLU A 1 211 ? -9.415 -21.679 22.113 1.00 92.56 211 GLU A CA 1
ATOM 1628 C C . GLU A 1 211 ? -10.707 -22.461 21.845 1.00 92.56 211 GLU A C 1
ATOM 1630 O O . GLU A 1 211 ? -11.710 -21.906 21.389 1.00 92.56 211 GLU A O 1
ATOM 1635 N N . TRP A 1 212 ? -10.651 -23.780 22.029 1.00 94.56 212 TRP A N 1
ATOM 1636 C CA . TRP A 1 212 ? -11.831 -24.630 21.907 1.00 94.56 212 TRP A CA 1
ATOM 1637 C C . TRP A 1 212 ? -12.631 -24.545 23.202 1.00 94.56 212 TRP A C 1
ATOM 1639 O O . TRP A 1 212 ? -12.176 -25.035 24.233 1.00 94.56 212 TRP A O 1
ATOM 1649 N N . LEU A 1 213 ? -13.808 -23.930 23.129 1.00 93.06 213 LEU A N 1
ATOM 1650 C CA . LEU A 1 213 ? -14.732 -23.753 24.249 1.00 93.06 213 LEU A CA 1
ATOM 1651 C C . LEU A 1 213 ? -16.042 -24.468 23.950 1.00 93.06 213 LEU A C 1
ATOM 1653 O O . LEU A 1 213 ? -16.431 -24.589 22.787 1.00 93.06 213 LEU A O 1
ATOM 1657 N N . THR A 1 214 ? -16.737 -24.931 24.985 1.00 92.50 214 THR A N 1
ATOM 1658 C CA . THR A 1 214 ? -18.092 -25.463 24.793 1.00 92.50 214 THR A CA 1
ATOM 1659 C C . THR A 1 214 ? -19.066 -24.309 24.560 1.00 92.50 214 THR A C 1
ATOM 1661 O O . THR A 1 214 ? -18.979 -23.264 25.205 1.00 92.50 214 THR A O 1
ATOM 1664 N N . LEU A 1 215 ? -19.998 -24.474 23.620 1.00 90.12 215 LEU A N 1
ATOM 1665 C CA . LEU A 1 215 ? -21.011 -23.458 23.337 1.00 90.12 215 LEU A CA 1
ATOM 1666 C C . LEU A 1 215 ? -21.863 -23.156 24.579 1.00 90.12 215 LEU A C 1
ATOM 1668 O O . LEU A 1 215 ? -22.200 -21.999 24.822 1.00 90.12 215 LEU A O 1
ATOM 1672 N N . GLU A 1 216 ? -22.169 -24.186 25.372 1.00 90.69 216 GLU A N 1
ATOM 1673 C CA . GLU A 1 216 ? -22.871 -24.066 26.652 1.00 90.69 216 GLU A CA 1
ATOM 1674 C C . GLU A 1 216 ? -22.159 -23.124 27.631 1.00 90.69 216 GLU A C 1
ATOM 1676 O O . GLU A 1 216 ? -22.799 -22.232 28.182 1.00 90.69 216 GLU A O 1
ATOM 1681 N N . GLU A 1 217 ? -20.844 -23.266 27.806 1.00 89.31 217 GLU A N 1
ATOM 1682 C CA . GLU A 1 217 ? -20.050 -22.431 28.715 1.00 89.31 217 GLU A CA 1
ATOM 1683 C C . GLU A 1 217 ? -20.078 -20.952 28.310 1.00 89.31 217 GLU A C 1
ATOM 1685 O O . GLU A 1 217 ? -20.333 -20.081 29.143 1.00 89.31 217 GLU A O 1
ATOM 1690 N N . VAL A 1 218 ? -19.885 -20.659 27.020 1.00 90.50 218 VAL A N 1
ATOM 1691 C CA . VAL A 1 218 ? -19.830 -19.269 26.539 1.00 90.50 218 VAL A CA 1
ATOM 1692 C C . VAL A 1 218 ? -21.203 -18.595 26.597 1.00 90.50 218 VAL A C 1
ATOM 1694 O O . VAL A 1 218 ? -21.311 -17.431 26.987 1.00 90.50 218 VAL A O 1
ATOM 1697 N N . VAL A 1 219 ? -22.268 -19.321 26.244 1.00 90.19 219 VAL A N 1
ATOM 1698 C CA . VAL A 1 219 ? -23.646 -18.819 26.353 1.00 90.19 219 VAL A CA 1
ATOM 1699 C C . VAL A 1 219 ? -24.043 -18.640 27.819 1.00 90.19 219 VAL A C 1
ATOM 1701 O O . VAL A 1 219 ? -24.617 -17.610 28.164 1.00 90.19 219 VAL A O 1
ATOM 1704 N N . GLY A 1 220 ? -23.708 -19.598 28.687 1.00 89.19 220 GLY A N 1
ATOM 1705 C CA . GLY A 1 220 ? -23.988 -19.529 30.121 1.00 89.19 220 GLY A CA 1
ATOM 1706 C C . GLY A 1 220 ? -23.355 -18.306 30.786 1.00 89.19 220 GLY A C 1
ATOM 1707 O O . GLY A 1 220 ? -24.046 -17.581 31.502 1.00 89.19 220 GLY A O 1
ATOM 1708 N N . SER A 1 221 ? -22.083 -18.022 30.479 1.00 87.75 221 SER A N 1
ATOM 1709 C CA . SER A 1 221 ? -21.379 -16.832 30.982 1.00 87.75 221 SER A CA 1
ATOM 1710 C C . SER A 1 221 ? -22.068 -15.530 30.549 1.00 87.75 221 SER A C 1
ATOM 1712 O O . SER A 1 221 ? -22.393 -14.683 31.385 1.00 87.75 221 SER A O 1
ATOM 1714 N N . ALA A 1 222 ? -22.411 -15.411 29.259 1.00 87.75 222 ALA A N 1
ATOM 1715 C CA . ALA A 1 222 ? -23.092 -14.230 28.725 1.00 87.75 222 ALA A CA 1
ATOM 1716 C C . ALA A 1 222 ? -24.464 -13.990 29.382 1.00 87.75 222 ALA A C 1
ATOM 1718 O O . ALA A 1 222 ? -24.810 -12.855 29.716 1.00 87.75 222 ALA A O 1
ATOM 1719 N N . LEU A 1 223 ? -25.248 -15.052 29.593 1.00 87.50 223 LEU A N 1
ATOM 1720 C CA . LEU A 1 223 ? -26.558 -14.963 30.243 1.00 87.50 223 LEU A CA 1
ATOM 1721 C C . LEU A 1 223 ? -26.446 -14.533 31.702 1.00 87.50 223 LEU A C 1
ATOM 1723 O O . LEU A 1 223 ? -27.220 -13.684 32.137 1.00 87.50 223 LEU A O 1
ATOM 1727 N N . GLN A 1 224 ? -25.466 -15.060 32.438 1.00 86.19 224 GLN A N 1
ATOM 1728 C CA . GLN A 1 224 ? -25.251 -14.703 33.839 1.00 86.19 224 GLN A CA 1
ATOM 1729 C C . GLN A 1 224 ? -24.918 -13.212 34.012 1.00 86.19 224 GLN A C 1
ATOM 1731 O O . GLN A 1 224 ? -25.324 -12.592 34.995 1.00 86.19 224 GLN A O 1
ATOM 1736 N N . MET A 1 225 ? -24.237 -12.605 33.034 1.00 80.50 225 MET A N 1
ATOM 1737 C CA . MET A 1 225 ? -23.994 -11.158 33.013 1.00 80.50 225 MET A CA 1
ATOM 1738 C C . MET A 1 225 ? -25.250 -10.322 32.698 1.00 80.50 225 MET A C 1
ATOM 1740 O O . MET A 1 225 ? -25.334 -9.173 33.135 1.00 80.50 225 MET A O 1
ATOM 1744 N N . LEU A 1 226 ? -26.216 -10.868 31.951 1.00 77.81 226 LEU A N 1
ATOM 1745 C CA . LEU A 1 226 ? -27.451 -10.184 31.532 1.00 77.81 226 LEU A CA 1
ATOM 1746 C C . LEU A 1 226 ? -28.627 -10.381 32.509 1.00 77.81 226 LEU A C 1
ATOM 1748 O O . LEU A 1 226 ? -29.507 -9.520 32.588 1.00 77.81 226 LEU A O 1
ATOM 1752 N N . GLU A 1 227 ? -28.645 -11.487 33.262 1.00 71.38 227 GLU A N 1
ATOM 1753 C CA . GLU A 1 227 ? -29.723 -11.887 34.183 1.00 71.38 227 GLU A CA 1
ATOM 1754 C C . GLU A 1 227 ? -30.244 -10.773 35.111 1.00 71.38 227 GLU A C 1
ATOM 1756 O O . GLU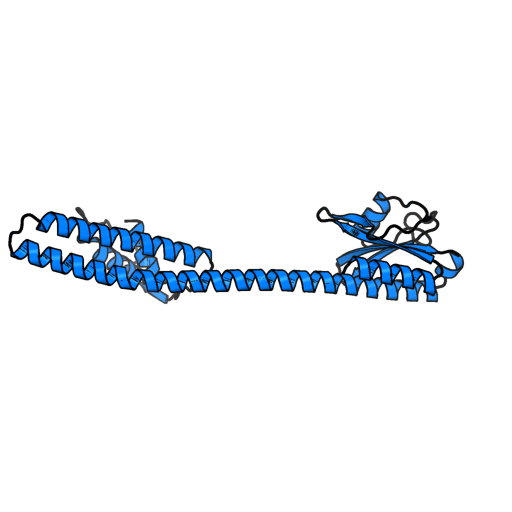 A 1 227 ? -31.464 -10.652 35.244 1.00 71.38 227 GLU A O 1
ATOM 1761 N N . PRO A 1 228 ? -29.404 -9.903 35.711 1.00 67.50 228 PRO A N 1
ATOM 1762 C CA . PRO A 1 228 ? -29.885 -8.861 36.621 1.00 67.50 228 PRO A CA 1
ATOM 1763 C C . PRO A 1 228 ? -30.796 -7.802 35.970 1.00 67.50 228 PRO A C 1
ATOM 1765 O O . PRO A 1 228 ? -31.451 -7.047 36.688 1.00 67.50 228 PRO A O 1
ATOM 1768 N N . GLY A 1 229 ? -30.820 -7.704 34.634 1.00 64.81 229 GLY A N 1
ATOM 1769 C CA . GLY A 1 229 ? -31.559 -6.678 33.885 1.00 64.81 229 GLY A CA 1
ATOM 1770 C C . GLY A 1 229 ? -32.744 -7.187 33.059 1.00 64.81 229 GLY A C 1
ATOM 1771 O O . GLY A 1 229 ? -33.457 -6.376 32.465 1.00 64.81 229 GLY A O 1
ATOM 1772 N N . LEU A 1 230 ? -32.972 -8.501 32.997 1.00 75.19 230 LEU A N 1
ATOM 1773 C CA . LEU A 1 230 ? -33.982 -9.099 32.125 1.00 75.19 230 LEU A CA 1
ATOM 1774 C C . LEU A 1 230 ? -35.330 -9.265 32.838 1.00 75.19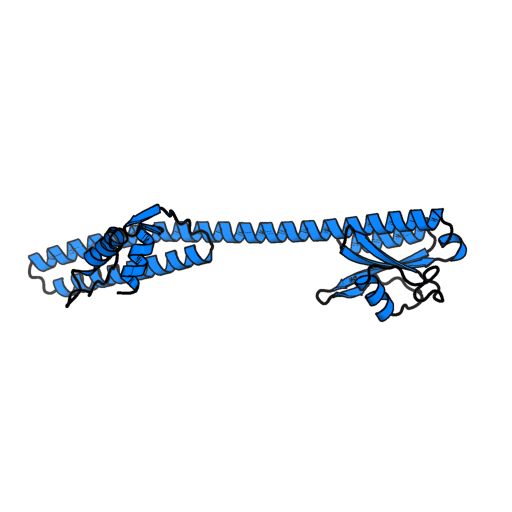 230 LEU A C 1
ATOM 1776 O O . LEU A 1 230 ? -35.426 -9.830 33.922 1.00 75.19 230 LEU A O 1
ATOM 1780 N N . SER A 1 231 ? -36.412 -8.814 32.194 1.00 76.12 231 SER A N 1
ATOM 1781 C CA . SER A 1 231 ? -37.787 -9.025 32.683 1.00 76.12 231 SER A CA 1
ATOM 1782 C C . SER A 1 231 ? -38.321 -10.432 32.385 1.00 76.12 231 SER A C 1
ATOM 1784 O O . SER A 1 231 ? -39.373 -10.823 32.886 1.00 76.12 231 SER A O 1
ATOM 1786 N N . SER A 1 232 ? -37.655 -11.179 31.505 1.00 79.81 232 SER A N 1
ATOM 1787 C CA . SER A 1 232 ? -38.065 -12.509 31.047 1.00 79.81 232 SER A CA 1
ATOM 1788 C C . SER A 1 232 ? -36.831 -13.320 30.643 1.00 79.81 232 SER A C 1
ATOM 1790 O O . SER A 1 232 ? -35.883 -12.731 30.121 1.00 79.81 232 SER A O 1
ATOM 1792 N N . PRO A 1 233 ? -36.819 -14.646 30.869 1.00 80.19 233 PRO A N 1
ATOM 1793 C CA . PRO A 1 233 ? -35.679 -15.481 30.514 1.00 80.19 233 PRO A CA 1
ATOM 1794 C C . PRO A 1 233 ? -35.501 -15.558 28.993 1.00 80.19 233 PRO A C 1
ATOM 1796 O O . PRO A 1 233 ? -36.471 -15.519 28.232 1.00 80.19 233 PRO A O 1
ATOM 1799 N N . ILE A 1 234 ? -34.252 -15.703 28.555 1.00 85.38 234 ILE A N 1
ATOM 1800 C CA . ILE A 1 234 ? -33.916 -15.904 27.144 1.00 85.38 234 ILE A CA 1
ATOM 1801 C C . ILE A 1 234 ? -34.197 -17.362 26.770 1.00 85.38 234 ILE A C 1
ATOM 1803 O O . ILE A 1 234 ? -33.736 -18.286 27.439 1.00 85.38 234 ILE A O 1
ATOM 1807 N N . ASN A 1 235 ? -34.952 -17.580 25.692 1.00 86.88 235 ASN A N 1
ATOM 1808 C CA . ASN A 1 235 ? -35.239 -18.925 25.194 1.00 86.88 235 ASN A CA 1
ATOM 1809 C C . ASN A 1 235 ? -34.002 -19.510 24.502 1.00 86.88 235 ASN A C 1
ATOM 1811 O O . ASN A 1 235 ? -33.635 -19.076 23.409 1.00 86.88 235 ASN A O 1
ATOM 1815 N N . LEU A 1 236 ? -33.387 -20.519 25.118 1.00 86.12 236 LEU A N 1
ATOM 1816 C CA . LEU A 1 236 ? -32.236 -21.223 24.557 1.00 86.12 236 LEU A CA 1
ATOM 1817 C C . LEU A 1 236 ? -32.677 -22.432 23.735 1.00 86.12 236 LEU A C 1
ATOM 1819 O O . LEU A 1 236 ? -33.429 -23.284 24.205 1.00 86.12 236 LEU A O 1
ATOM 1823 N N . SER A 1 237 ? -32.159 -22.531 22.513 1.00 88.69 237 SER A N 1
ATOM 1824 C CA . SER A 1 237 ? -32.294 -23.711 21.662 1.00 88.69 237 SER A CA 1
ATOM 1825 C C . SER A 1 237 ? -30.904 -24.136 21.203 1.00 88.69 237 SER A C 1
ATOM 1827 O O . SER A 1 237 ? -30.381 -23.639 20.209 1.00 88.69 237 SER A O 1
ATOM 1829 N N . LEU A 1 238 ? -30.282 -25.018 21.988 1.00 83.31 238 LEU A N 1
ATOM 1830 C CA . LEU A 1 238 ? -28.953 -25.568 21.734 1.00 83.31 238 LEU A CA 1
ATOM 1831 C C . LEU A 1 238 ? -29.106 -27.073 21.457 1.00 83.31 238 LEU A C 1
ATOM 1833 O O . LEU A 1 238 ? -29.283 -27.836 22.406 1.00 83.31 238 LEU A O 1
ATOM 1837 N N . PRO A 1 239 ? -29.094 -27.515 20.182 1.00 76.50 239 PRO A N 1
ATOM 1838 C CA . PRO A 1 239 ? -29.303 -28.923 19.826 1.00 76.50 239 PRO A CA 1
ATOM 1839 C C . PRO A 1 239 ? -28.230 -29.856 20.404 1.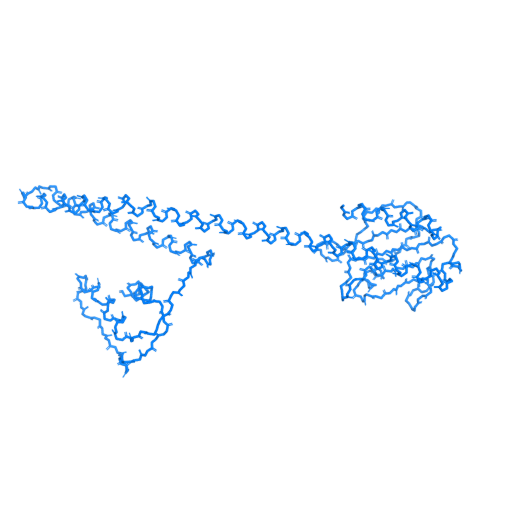00 76.50 239 PRO A C 1
ATOM 1841 O O . PRO A 1 239 ? -28.538 -30.977 20.794 1.00 76.50 239 PRO A O 1
ATOM 1844 N N . GLU A 1 240 ? -26.987 -29.373 20.492 1.00 84.38 240 GLU A N 1
ATOM 1845 C CA . GLU A 1 240 ? -25.841 -30.081 21.071 1.00 84.38 240 GLU A CA 1
ATOM 1846 C C . GLU A 1 240 ? -25.045 -29.120 21.980 1.00 84.38 240 GLU A C 1
ATOM 1848 O O . GLU A 1 240 ? -24.139 -28.431 21.507 1.00 84.38 240 GLU A O 1
ATOM 1853 N N . PRO A 1 241 ? -25.365 -29.035 23.285 1.00 71.06 241 PRO A N 1
ATOM 1854 C CA . PRO A 1 241 ? -24.726 -28.097 24.224 1.00 71.06 241 PRO A CA 1
ATOM 1855 C C . PRO A 1 241 ? -23.199 -28.258 24.320 1.00 71.06 241 PRO A C 1
ATOM 1857 O O . PRO A 1 241 ? -22.459 -27.283 24.438 1.00 71.06 241 PRO A O 1
ATOM 1860 N N . LEU A 1 242 ? -22.724 -29.496 24.147 1.00 82.69 242 LEU A N 1
ATOM 1861 C CA . LEU A 1 242 ? -21.309 -29.879 24.153 1.00 82.69 242 LEU A CA 1
ATOM 1862 C C . LEU A 1 242 ? -20.574 -29.564 22.835 1.00 82.69 242 LEU A C 1
ATOM 1864 O O . LEU A 1 242 ? -19.434 -29.994 22.655 1.00 82.69 242 LEU A O 1
ATOM 1868 N N . THR A 1 243 ? -21.199 -28.832 21.904 1.00 89.88 243 THR A N 1
ATOM 1869 C CA . THR A 1 243 ? -20.534 -28.392 20.671 1.00 89.88 243 THR A CA 1
ATOM 1870 C C . THR A 1 243 ? -19.328 -27.533 21.021 1.00 89.88 243 THR A C 1
ATOM 1872 O O . THR A 1 243 ? -19.459 -26.508 21.691 1.00 89.88 243 THR A O 1
ATOM 1875 N N . LEU A 1 244 ? -18.153 -27.929 20.535 1.00 91.69 244 LEU A N 1
ATOM 1876 C CA . LEU A 1 244 ? -16.941 -27.135 20.676 1.00 91.69 244 LEU A CA 1
ATOM 1877 C C . LEU A 1 244 ? -16.882 -26.065 19.581 1.00 91.69 244 LEU A C 1
ATOM 1879 O O . LEU A 1 244 ? -16.997 -26.366 18.392 1.00 91.69 244 LEU A O 1
ATOM 1883 N N . ILE A 1 245 ? -16.659 -24.819 19.983 1.00 93.00 245 ILE A N 1
ATOM 1884 C CA . ILE A 1 245 ? -16.453 -23.668 19.102 1.00 93.00 245 ILE A CA 1
ATOM 1885 C C . ILE A 1 245 ? -15.027 -23.139 19.267 1.00 93.00 245 ILE A C 1
ATOM 1887 O O . ILE A 1 245 ? -14.483 -23.128 20.367 1.00 93.00 245 ILE A O 1
ATOM 1891 N N . HIS A 1 246 ? -14.406 -22.709 18.167 1.00 95.06 246 HIS A N 1
ATOM 1892 C CA . HIS A 1 246 ? -13.032 -22.199 18.165 1.00 95.06 246 HIS A CA 1
ATOM 1893 C C . HIS A 1 246 ? -13.025 -20.667 18.114 1.00 95.06 246 HIS A C 1
ATOM 1895 O O . HIS A 1 246 ? -12.963 -20.056 17.038 1.00 95.06 246 HIS A O 1
ATOM 1901 N N . VAL A 1 247 ? -13.131 -20.044 19.286 1.00 92.69 247 VAL A N 1
ATOM 1902 C CA . VAL A 1 247 ? -13.341 -18.598 19.453 1.00 92.69 247 VAL A CA 1
ATOM 1903 C C . VAL A 1 247 ? -12.446 -18.033 20.551 1.00 92.69 247 VAL A C 1
ATOM 1905 O O . VAL A 1 247 ? -11.861 -18.773 21.332 1.00 92.69 247 VAL A O 1
ATOM 1908 N N . ASP A 1 248 ? -12.321 -16.710 20.596 1.00 91.38 248 ASP A N 1
ATOM 1909 C CA . ASP A 1 248 ? -11.780 -16.010 21.762 1.00 91.38 248 ASP A CA 1
ATOM 1910 C C . ASP A 1 248 ? -12.940 -15.788 22.744 1.00 91.38 248 ASP A C 1
ATOM 1912 O O . ASP A 1 248 ? -13.866 -15.033 22.432 1.00 91.38 248 ASP A O 1
ATOM 1916 N N . GLY A 1 249 ? -12.938 -16.521 23.862 1.00 89.81 249 GLY A N 1
ATOM 1917 C CA . GLY A 1 249 ? -14.070 -16.620 24.791 1.00 89.81 249 GLY A CA 1
ATOM 1918 C C . GLY A 1 249 ? -14.624 -15.264 25.239 1.00 89.81 249 GLY A C 1
ATOM 1919 O O . GLY A 1 249 ? -15.769 -14.959 24.900 1.00 89.81 249 GLY A O 1
ATOM 1920 N N . PRO A 1 250 ? -13.818 -14.409 25.902 1.00 85.38 250 PRO A N 1
ATOM 1921 C CA . PRO A 1 250 ? -14.263 -13.100 26.390 1.00 85.38 250 PRO A CA 1
ATOM 1922 C C . PRO A 1 250 ? -14.855 -12.187 25.307 1.00 85.38 250 PRO A C 1
ATOM 1924 O O . PRO A 1 250 ? -15.748 -11.379 25.566 1.00 85.38 250 PRO A O 1
ATOM 1927 N N . LEU A 1 251 ? -14.357 -12.275 24.073 1.00 85.31 251 LEU A N 1
ATOM 1928 C CA . LEU A 1 251 ? -14.854 -11.443 22.977 1.00 85.31 251 LEU A CA 1
ATOM 1929 C C . LEU A 1 251 ? -16.119 -11.989 22.354 1.00 85.31 251 LEU A C 1
ATOM 1931 O O . LEU A 1 251 ? -17.005 -11.212 22.005 1.00 85.31 251 LEU A O 1
ATOM 1935 N N . PHE A 1 252 ? -16.206 -13.307 22.211 1.00 90.00 252 PHE A N 1
ATOM 1936 C CA . PHE A 1 252 ? -17.408 -13.947 21.706 1.00 90.00 252 PHE A CA 1
ATOM 1937 C C . PHE A 1 252 ? -18.565 -13.797 22.700 1.00 90.00 252 PHE A C 1
ATOM 1939 O O . PHE A 1 252 ? -19.674 -13.459 22.297 1.00 90.00 252 PHE A O 1
ATOM 1946 N N . GLU A 1 253 ? -18.291 -13.913 23.999 1.00 89.94 253 GLU A N 1
ATOM 1947 C CA . GLU A 1 253 ? -19.223 -13.558 25.074 1.00 89.94 253 GLU A CA 1
ATOM 1948 C C . GLU A 1 253 ? -19.733 -12.120 24.917 1.00 89.94 253 GLU A C 1
ATOM 1950 O O . GLU A 1 253 ? -20.935 -11.863 24.937 1.00 89.94 253 GLU A O 1
ATOM 1955 N N . ARG A 1 254 ? -18.833 -11.169 24.652 1.00 83.75 254 ARG A N 1
ATOM 1956 C CA . ARG A 1 254 ? -19.206 -9.768 24.433 1.00 83.75 254 ARG A CA 1
ATOM 1957 C C . ARG A 1 254 ? -20.030 -9.548 23.160 1.00 83.75 254 ARG A C 1
ATOM 1959 O O . ARG A 1 254 ? -20.851 -8.634 23.129 1.00 83.75 254 ARG A O 1
ATOM 1966 N N . VAL A 1 255 ? -19.843 -10.366 22.121 1.00 88.19 255 VAL A N 1
ATOM 1967 C CA . VAL A 1 255 ? -20.730 -10.382 20.945 1.00 88.19 255 VAL A CA 1
ATOM 1968 C C . VAL A 1 255 ? -22.135 -10.817 21.353 1.00 88.19 255 VAL A C 1
ATOM 1970 O O . VAL A 1 255 ? -23.086 -10.129 20.994 1.00 88.19 255 VAL A O 1
ATOM 1973 N N . LEU A 1 256 ? -22.270 -11.891 22.137 1.00 89.94 256 LEU A N 1
ATOM 1974 C CA . LEU A 1 256 ? -23.568 -12.356 22.636 1.00 89.94 256 LEU A CA 1
ATOM 1975 C C . LEU A 1 256 ? -24.255 -11.280 23.487 1.00 89.94 256 LEU A C 1
ATOM 1977 O O . LEU A 1 256 ? -25.403 -10.947 23.220 1.00 89.94 256 LEU A O 1
ATOM 1981 N N . ILE A 1 257 ? -23.535 -10.662 24.428 1.00 85.75 257 ILE A N 1
ATOM 1982 C CA . ILE A 1 257 ? -24.061 -9.584 25.284 1.00 85.75 257 ILE A CA 1
ATOM 1983 C C . ILE A 1 257 ? -24.528 -8.369 24.473 1.00 85.75 257 ILE A C 1
ATOM 1985 O O . ILE A 1 257 ? -25.483 -7.710 24.856 1.00 85.75 257 ILE A O 1
ATOM 1989 N N . ASN A 1 258 ? -23.860 -8.038 23.366 1.00 83.19 258 ASN A N 1
ATOM 1990 C CA . ASN A 1 258 ? -24.256 -6.898 22.533 1.00 83.19 258 ASN A CA 1
ATOM 1991 C C . ASN A 1 258 ? -25.465 -7.189 21.625 1.00 83.19 258 ASN A C 1
ATOM 1993 O O . ASN A 1 258 ? -26.068 -6.241 21.122 1.00 83.19 258 ASN A O 1
ATOM 1997 N N . LEU A 1 259 ? -25.759 -8.463 21.342 1.00 85.75 259 LEU A N 1
ATOM 1998 C CA . LEU A 1 259 ? -26.874 -8.877 20.481 1.00 85.75 259 LEU A CA 1
ATOM 1999 C C . LEU A 1 259 ? -28.176 -9.124 21.254 1.00 85.75 259 LEU A C 1
ATOM 2001 O O . LEU A 1 259 ? -29.244 -9.078 20.642 1.00 85.75 259 LEU A O 1
ATOM 2005 N N . LEU A 1 260 ? -28.070 -9.421 22.550 1.00 82.38 260 LEU A N 1
ATOM 2006 C CA . LEU A 1 260 ? -29.178 -9.687 23.470 1.00 82.38 260 LEU A CA 1
ATOM 2007 C C . LEU A 1 260 ? -29.623 -8.401 24.179 1.00 82.38 260 LEU A C 1
ATOM 2009 O O . LEU A 1 260 ? -30.852 -8.250 24.358 1.00 82.38 260 LEU A O 1
#

pLDDT: mean 89.76, std 6.55, range [63.91, 97.38]

Solvent-accessible surface area (backbone atoms only — not comparable to full-atom values): 14360 Å² total; per-residue (Å²): 104,75,56,55,52,39,53,53,50,31,53,49,41,33,73,73,65,51,18,51,47,48,41,28,36,53,49,100,86,65,51,74,40,67,71,66,84,75,82,87,67,80,87,77,60,66,68,57,52,51,47,22,48,78,68,62,39,61,29,17,42,93,37,98,41,62,43,88,44,81,31,32,37,40,43,15,42,44,93,96,46,61,66,25,36,37,39,39,35,42,78,49,61,74,62,52,67,35,68,70,47,43,53,51,49,53,54,48,39,37,53,54,15,48,52,52,48,50,53,54,50,54,52,51,51,51,51,52,48,56,53,51,53,50,50,52,51,51,51,50,50,53,53,50,53,50,54,66,50,47,56,58,49,52,50,52,37,54,50,26,47,51,49,21,53,52,28,50,76,71,68,42,89,58,20,62,58,29,45,50,50,30,51,51,46,53,54,49,50,52,51,52,50,52,53,49,51,50,53,34,54,76,66,67,70,57,82,75,67,62,43,81,41,42,49,46,60,47,52,51,55,32,46,65,74,46,54,92,77,54,96,65,86,82,88,84,85,66,96,58,49,81,41,72,41,82,40,31,63,77,59,53,26,50,50,52,55,73,74,107

Mean predicted aligned error: 10.93 Å

Sequence (260 aa):
SPQDIAATSEQFIASTFHARSQVLLPDDNGKLQPLTHPQGMTPWDDAIAQWSFDKSLPAGAGTDTLPGVPYQILPLKSGEKTYGLVVVEPGNLRQLMIPEQQRLLETFTLLVANAFERLTLTASEEQARMASEREQIRNALLAALSHDLRTPLTVLFGQAEILTLDLASEGSPHARQASEIRQHVLNTTRLVNNLLDMARIQSGGFNLKKEWLTLEEVVGSALQMLEPGLSSPINLSLPEPLTLIHVDGPLFERVLINLL

Nearest PDB structures (foldseek):
  4y2f-assembly1_A  TM=9.700E-01  e=8.780E-19  Escherichia coli K-12
  6lgq-assembly1_C  TM=9.177E-01  e=6.662E-15  Escherichia coli
  8a7f-assembly1_A  TM=3.511E-01  e=3.163E-04  Pseudomonas putida KT2440
  8a6x-assembly1_B  TM=3.068E-01  e=4.710E-04  Pseudomonas putida KT2440

Secondary structure (DSSP, 8-state):
-HHHHHHHHHHHHHHHHSEEEEEEEE-TTS-EEESS--TTPPPP-HHHHHHHHHHT--EETTSSSSTTSSSEEEEEEETTEEEEEEEEEES-HHHHTSHHHHHHHHHHHHHHHHHHHHHHHHHHHHHHHHHHHHHHHHHHHHHHHHHHHHHHHHHHHHHHHHHHHHHHHTT-TTHHHHHHHHHHHHHHHHHHHHHHHHHHHHTT------EEEEHHHHHHHHHHHHGGG-SS------S-TT-EEEE-HHHHHHHHHHH-

InterPro domains:
  IPR003018 GAF domain [PF13492] (1-118)
  IPR003661 Signal transduction histidine kinase, dimerisation/phosphoacceptor domain [PF00512] (138-204)
  IPR003661 Signal transduction histidine kinase, dimerisation/phosphoacceptor domain [SM00388] (137-204)
  IPR003661 Signal transduction histidine kinase, dimerisation/phosphoacceptor domain [cd00082] (135-200)
  IPR005467 Histidine kinase domain [PS50109] (144-260)
  IPR029016 GAF-like domain superfamily [G3DSA:3.30.450.40] (1-131)
  IPR036097 Signal transduction histidine kinase, dimerisation/phosphoacceptor domain superfamily [SSF47384] (127-205)
  IPR036890 Histidine kinase/HSP90-like ATPase superfamily [SSF55874] (193-260)
  IPR052023 Sensor histidine kinase KdpD [PTHR45569] (3-260)

Foldseek 3Di:
DLLVLQVVLQVCCCVPQVKGKWWWFADPVGQTDTSDDDPDDDDDDSVVQSVCQVVVHKAEDPDPHPNPHQWIWHFLDDDHHTGTIMIIRGPDSVSCPDPVNVVVVVVSSPVSSVVSVVVVVVVVVVVVVVVVVVLVVLLVVLVVQLVVVVVVLVVQLVVLVVVLVVCVVVVHPCNVVSVVSNVVSVVVNVVSVVVSVVSCVVSVVDDWPWDWDFQLVLVVVLQVVCVVPDPDHDDDDDPDRRDIDGGRRVVVSVVVNVVD

Organism: Escherichia coli (NCBI:txid562)

Radius of gyration: 35.52 Å; Cα contacts (8 Å, |Δi|>4): 306; chains: 1; bounding box: 68×49×98 Å